Protein AF-A0A0N1A7E3-F1 (afdb_monomer_lite)

pLDDT: mean 72.23, std 18.1, range [39.19, 97.06]

Structure (mmCIF, N/CA/C/O backbone):
data_AF-A0A0N1A7E3-F1
#
_entry.id   AF-A0A0N1A7E3-F1
#
loop_
_atom_site.group_PDB
_atom_site.id
_atom_site.type_symbol
_atom_site.label_atom_id
_atom_site.label_alt_id
_atom_site.label_comp_id
_atom_site.label_asym_id
_atom_site.label_entity_id
_atom_site.label_seq_id
_atom_site.pdbx_PDB_ins_code
_atom_site.Cartn_x
_atom_site.Cartn_y
_atom_site.Cartn_z
_atom_site.occupancy
_atom_site.B_iso_or_equiv
_atom_site.auth_seq_id
_atom_site.auth_comp_id
_atom_site.auth_asym_id
_atom_site.auth_atom_id
_atom_site.pdbx_PDB_model_num
ATOM 1 N N . MET A 1 1 ? -0.673 -65.351 17.599 1.00 43.91 1 MET A N 1
ATOM 2 C CA . MET A 1 1 ? -0.496 -63.905 17.867 1.00 43.91 1 MET A CA 1
ATOM 3 C C . MET A 1 1 ? -0.902 -63.094 16.632 1.00 43.91 1 MET A C 1
ATOM 5 O O . MET A 1 1 ? -0.048 -62.821 15.795 1.00 43.91 1 MET A O 1
ATOM 9 N N . PRO A 1 2 ? -2.192 -62.760 16.451 1.00 45.06 2 PRO A N 1
ATOM 10 C CA . PRO A 1 2 ? -2.639 -61.884 15.370 1.00 45.06 2 PRO A CA 1
ATOM 11 C C . PRO A 1 2 ? -2.632 -60.411 15.819 1.00 45.06 2 PRO A C 1
ATOM 13 O O . PRO A 1 2 ? -3.133 -60.073 16.888 1.00 45.06 2 PRO A O 1
ATOM 16 N N . LYS A 1 3 ? -2.046 -59.530 15.000 1.00 48.22 3 LYS A N 1
ATOM 17 C CA . LYS A 1 3 ? -2.035 -58.072 15.212 1.00 48.22 3 LYS A CA 1
ATOM 18 C C . LYS A 1 3 ? -3.393 -57.471 14.801 1.00 48.22 3 LYS A C 1
ATOM 20 O O . LYS A 1 3 ? -3.833 -57.758 13.685 1.00 48.22 3 LYS A O 1
ATOM 25 N N . PRO A 1 4 ? -4.037 -56.611 15.610 1.00 48.41 4 PRO A N 1
ATOM 26 C CA . PRO A 1 4 ? -5.239 -55.900 15.185 1.00 48.41 4 PRO A CA 1
ATOM 27 C C . PRO A 1 4 ? -4.872 -54.754 14.229 1.00 48.41 4 PRO A C 1
ATOM 29 O O . PRO A 1 4 ? -4.029 -53.912 14.538 1.00 48.41 4 PRO A O 1
ATOM 32 N N . ARG A 1 5 ? -5.506 -54.714 13.050 1.00 42.09 5 ARG A N 1
ATOM 33 C CA . ARG A 1 5 ? -5.463 -53.551 12.153 1.00 42.09 5 ARG A CA 1
ATOM 34 C C . ARG A 1 5 ? -6.564 -52.576 12.561 1.00 42.09 5 ARG A C 1
ATOM 36 O O . ARG A 1 5 ? -7.746 -52.881 12.444 1.00 42.09 5 ARG A O 1
ATOM 43 N N . LEU A 1 6 ? -6.138 -51.410 13.034 1.00 46.34 6 LEU A N 1
ATOM 44 C CA . LEU A 1 6 ? -6.971 -50.240 13.288 1.00 46.34 6 LEU A CA 1
ATOM 45 C C . LEU A 1 6 ? -7.616 -49.750 11.982 1.00 46.34 6 LEU A C 1
ATOM 47 O O . LEU A 1 6 ? -6.962 -49.613 10.949 1.00 46.34 6 LEU A O 1
ATOM 51 N N . SER A 1 7 ? -8.916 -49.491 12.064 1.00 42.62 7 SER A N 1
ATOM 52 C CA . SER A 1 7 ? -9.784 -48.933 11.030 1.00 42.62 7 SER A CA 1
ATOM 53 C C . SER A 1 7 ? -9.366 -47.514 10.628 1.00 42.62 7 SER A C 1
ATOM 55 O O . SER A 1 7 ? -9.371 -46.599 11.455 1.00 42.62 7 SER A O 1
ATOM 57 N N . ALA A 1 8 ? -9.057 -47.318 9.346 1.00 45.75 8 ALA A N 1
ATOM 58 C CA . ALA A 1 8 ? -8.727 -46.023 8.767 1.00 45.75 8 ALA A CA 1
ATOM 59 C C . ALA A 1 8 ? -9.987 -45.247 8.338 1.00 45.75 8 ALA A C 1
ATOM 61 O O . ALA A 1 8 ? -10.710 -45.638 7.427 1.00 45.75 8 ALA A O 1
ATOM 62 N N . GLN A 1 9 ? -10.196 -44.125 9.026 1.00 47.31 9 GLN A N 1
ATOM 63 C CA . GLN A 1 9 ? -10.648 -42.826 8.516 1.00 47.31 9 GLN A CA 1
ATOM 64 C C . GLN A 1 9 ? -11.850 -42.757 7.553 1.00 47.31 9 GLN A C 1
ATOM 66 O O . GLN A 1 9 ? -11.751 -42.823 6.331 1.00 47.31 9 GLN A O 1
ATOM 71 N N . SER A 1 10 ? -12.974 -42.404 8.180 1.00 39.19 10 SER A N 1
ATOM 72 C CA . SER A 1 10 ? -14.054 -41.539 7.694 1.00 39.19 10 SER A CA 1
ATOM 73 C C . SER A 1 10 ? -13.634 -40.555 6.587 1.00 39.19 10 SER A C 1
ATOM 75 O O . SER A 1 10 ? -13.008 -39.519 6.830 1.00 39.19 10 SER A O 1
ATOM 77 N N . GLN A 1 11 ? -14.044 -40.856 5.354 1.00 45.91 11 GLN A N 1
ATOM 78 C CA . GLN A 1 11 ? -14.042 -39.909 4.246 1.00 45.91 11 GLN A CA 1
ATOM 79 C C . GLN A 1 11 ? -15.171 -38.890 4.455 1.00 45.91 11 GLN A C 1
ATOM 81 O O . GLN A 1 11 ? -16.337 -39.138 4.142 1.00 45.91 11 GLN A O 1
ATOM 86 N N . ARG A 1 12 ? -14.822 -37.704 4.965 1.00 39.84 12 ARG A N 1
ATOM 87 C CA . ARG A 1 12 ? -15.689 -36.519 4.909 1.00 39.84 12 ARG A CA 1
ATOM 88 C C . ARG A 1 12 ? -15.942 -36.158 3.442 1.00 39.84 12 ARG A C 1
ATOM 90 O O . ARG A 1 12 ? -15.127 -35.494 2.804 1.00 39.84 12 ARG A O 1
ATOM 97 N N . ARG A 1 13 ? -17.091 -36.586 2.915 1.00 42.66 13 ARG A N 1
ATOM 98 C CA . ARG A 1 13 ? -17.633 -36.145 1.624 1.00 42.66 13 ARG A CA 1
ATOM 99 C C . ARG A 1 13 ? -17.815 -34.623 1.650 1.00 42.66 13 ARG A C 1
ATOM 101 O O . ARG A 1 13 ? -18.754 -34.113 2.255 1.00 42.66 13 ARG A O 1
ATOM 108 N N . ARG A 1 14 ? -16.911 -33.885 1.001 1.00 42.28 14 ARG A N 1
ATOM 109 C CA . ARG A 1 14 ? -17.152 -32.485 0.624 1.00 42.28 14 ARG A CA 1
ATOM 110 C C . ARG A 1 14 ? -18.258 -32.483 -0.440 1.00 42.28 14 ARG A C 1
ATOM 112 O O . ARG A 1 14 ? -18.116 -33.225 -1.412 1.00 42.28 14 ARG A O 1
ATOM 119 N N . PRO A 1 15 ? -19.341 -31.698 -0.310 1.00 43.97 15 PRO A N 1
ATOM 120 C CA . PRO A 1 15 ? -20.294 -31.572 -1.402 1.00 43.97 15 PRO A CA 1
ATOM 121 C C . PRO A 1 15 ? -19.598 -30.900 -2.590 1.00 43.97 15 PRO A C 1
ATOM 123 O O . PRO A 1 15 ? -18.918 -29.883 -2.431 1.00 43.97 15 PRO A O 1
ATOM 126 N N . ALA A 1 16 ? -19.745 -31.509 -3.767 1.00 49.91 16 ALA A N 1
ATOM 127 C CA . ALA A 1 16 ? -19.233 -31.004 -5.030 1.00 49.91 16 ALA A CA 1
ATOM 128 C C . ALA A 1 16 ? -19.784 -29.593 -5.270 1.00 49.91 16 ALA A C 1
ATOM 130 O O . ALA A 1 16 ? -20.970 -29.397 -5.530 1.00 49.91 16 ALA A O 1
ATOM 131 N N . GLN A 1 17 ? -18.918 -28.594 -5.119 1.00 47.91 17 GLN A N 1
ATOM 132 C CA . GLN A 1 17 ? -19.238 -27.209 -5.419 1.00 47.91 17 GLN A CA 1
ATOM 133 C C . GLN A 1 17 ? -19.225 -27.068 -6.941 1.00 47.91 17 GLN A C 1
ATOM 135 O O . GLN A 1 17 ? -18.171 -26.955 -7.568 1.00 47.91 17 GLN A O 1
ATOM 140 N N . GLU A 1 18 ? -20.403 -27.155 -7.543 1.00 41.44 18 GLU A N 1
ATOM 141 C CA . GLU A 1 18 ? -20.586 -27.045 -8.981 1.00 41.44 18 GLU A CA 1
ATOM 142 C C . GLU A 1 18 ? -20.237 -25.615 -9.431 1.00 41.44 18 GLU A C 1
ATOM 144 O O . GLU A 1 18 ? -20.995 -24.663 -9.261 1.00 41.44 18 GLU A O 1
ATOM 149 N N . ARG A 1 19 ? -19.024 -25.440 -9.970 1.00 51.81 19 ARG A N 1
ATOM 150 C CA . ARG A 1 19 ? -18.491 -24.168 -10.492 1.00 51.81 19 ARG A CA 1
ATOM 151 C C . ARG A 1 19 ? -19.008 -23.852 -11.902 1.00 51.81 19 ARG A C 1
ATOM 153 O O . ARG A 1 19 ? -18.261 -23.332 -12.728 1.00 51.81 19 ARG A O 1
ATOM 160 N N . ARG A 1 20 ? -20.261 -24.182 -12.219 1.00 48.16 20 ARG A N 1
ATOM 161 C CA . ARG A 1 20 ? -20.866 -23.815 -13.506 1.00 48.16 20 ARG A CA 1
ATOM 162 C C . ARG A 1 20 ? -21.834 -22.661 -13.289 1.00 48.16 20 ARG A C 1
ATOM 164 O O . ARG A 1 20 ? -22.867 -22.806 -12.649 1.00 48.16 20 ARG A O 1
ATOM 171 N N . ALA A 1 21 ? -21.457 -21.489 -13.799 1.00 46.16 21 ALA A N 1
ATOM 172 C CA . ALA A 1 21 ? -22.337 -20.331 -13.842 1.00 46.16 21 ALA A CA 1
ATOM 173 C C . ALA A 1 21 ? -23.577 -20.668 -14.693 1.00 46.16 21 ALA A C 1
ATOM 175 O O . ALA A 1 21 ? -23.406 -21.160 -15.814 1.00 46.16 21 ALA A O 1
ATOM 176 N N . PRO A 1 22 ? -24.808 -20.408 -14.219 1.00 45.53 22 PRO A N 1
ATOM 177 C CA . PRO A 1 22 ? -25.977 -20.541 -15.073 1.00 45.53 22 PRO A CA 1
ATOM 178 C C . PRO A 1 22 ? -25.899 -19.499 -16.197 1.00 45.53 22 PRO A C 1
ATOM 180 O O . PRO A 1 22 ? -25.784 -18.298 -15.944 1.00 45.53 22 PRO A O 1
ATOM 183 N N . LYS A 1 23 ? -25.953 -19.959 -17.453 1.00 49.28 23 LYS A N 1
ATOM 184 C CA . LYS A 1 23 ? -26.168 -19.107 -18.630 1.00 49.28 23 LYS A CA 1
ATOM 185 C C . LYS A 1 23 ? -27.630 -18.649 -18.617 1.00 49.28 23 LYS A C 1
ATOM 187 O O . LYS A 1 23 ? -28.497 -19.320 -19.161 1.00 49.28 23 LYS A O 1
ATOM 192 N N . GLY A 1 24 ? -27.901 -17.532 -17.945 1.00 49.91 24 GLY A N 1
ATOM 193 C CA . GLY A 1 24 ? -29.224 -16.912 -17.854 1.00 49.91 24 GLY A CA 1
ATOM 194 C C . GLY A 1 24 ? -29.141 -15.386 -17.932 1.00 49.91 24 GLY A C 1
ATOM 195 O O . GLY A 1 24 ? -28.131 -14.796 -17.549 1.00 49.91 24 GLY A O 1
ATOM 196 N N . LYS A 1 25 ? -30.195 -14.765 -18.479 1.00 44.56 25 LYS A N 1
ATOM 197 C CA . LYS A 1 25 ? -30.308 -13.334 -18.819 1.00 44.56 25 LYS A CA 1
ATOM 198 C C . LYS A 1 25 ? -29.866 -12.417 -17.665 1.00 44.56 25 LYS A C 1
ATOM 200 O O . LYS A 1 25 ? -30.333 -12.547 -16.536 1.00 44.56 25 LYS A O 1
ATOM 205 N N . GLY A 1 26 ? -28.960 -11.485 -17.971 1.00 52.94 26 GLY A N 1
ATOM 206 C CA . GLY A 1 26 ? -28.299 -10.585 -17.022 1.00 52.94 26 GLY A CA 1
ATOM 207 C C . GLY A 1 26 ? -29.206 -9.497 -16.446 1.00 52.94 26 GLY A C 1
ATOM 208 O O . GLY A 1 26 ? -29.071 -8.334 -16.809 1.00 52.94 26 GLY A O 1
ATOM 209 N N . GLY A 1 27 ? -30.093 -9.869 -15.526 1.00 53.75 27 GLY A N 1
ATOM 210 C CA . GLY A 1 27 ? -30.860 -8.939 -14.693 1.00 53.75 27 GLY A CA 1
ATOM 211 C C . GLY A 1 27 ? -30.142 -8.602 -13.381 1.00 53.75 27 GLY A C 1
ATOM 212 O O . GLY A 1 27 ? -29.370 -9.425 -12.891 1.00 53.75 27 GLY A O 1
ATOM 213 N N . LEU A 1 28 ? -30.400 -7.390 -12.863 1.00 55.50 28 LEU A N 1
ATOM 214 C CA . LEU A 1 28 ? -30.200 -6.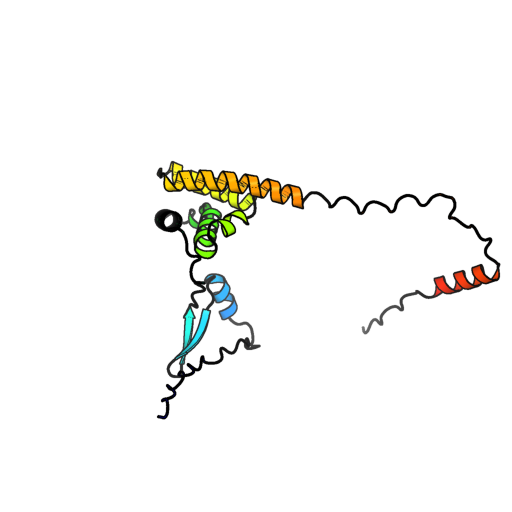775 -11.523 1.00 55.50 28 LEU A CA 1
ATOM 215 C C . LEU A 1 28 ? -29.058 -7.272 -10.597 1.00 55.50 28 LEU A C 1
ATOM 217 O O . LEU A 1 28 ? -28.309 -6.474 -10.036 1.00 55.50 28 LEU A O 1
ATOM 221 N N . LEU A 1 29 ? -28.862 -8.582 -10.471 1.00 54.66 29 LEU A N 1
ATOM 222 C CA . LEU A 1 29 ? -27.786 -9.244 -9.732 1.00 54.66 29 LEU A CA 1
ATOM 223 C C . LEU A 1 29 ? -26.386 -8.866 -10.242 1.00 54.66 29 LEU A C 1
ATOM 225 O O . LEU A 1 29 ? -25.443 -8.788 -9.455 1.00 54.66 29 LEU A O 1
ATOM 229 N N . ARG A 1 30 ? -26.230 -8.588 -11.546 1.00 56.00 30 ARG A N 1
ATOM 230 C CA . ARG A 1 30 ? -24.954 -8.098 -12.104 1.00 56.00 30 ARG A CA 1
ATOM 231 C C . ARG A 1 30 ? -24.635 -6.670 -11.643 1.00 56.00 30 ARG A C 1
ATOM 233 O O . ARG A 1 30 ? -23.465 -6.372 -11.424 1.00 56.00 30 ARG A O 1
ATOM 240 N N . TRP A 1 31 ? -25.653 -5.827 -11.455 1.00 51.91 31 TRP A N 1
ATOM 241 C CA . TRP A 1 31 ? -25.493 -4.461 -10.946 1.00 51.91 31 TRP A CA 1
ATOM 242 C C . TRP A 1 31 ? -25.147 -4.468 -9.449 1.00 51.91 31 TRP A C 1
ATOM 244 O O . TRP A 1 31 ? -24.156 -3.864 -9.043 1.00 51.91 31 TRP A O 1
ATOM 254 N N . MET A 1 32 ? -25.839 -5.286 -8.645 1.00 54.38 32 MET A N 1
ATOM 255 C CA . MET A 1 32 ? -25.532 -5.429 -7.210 1.00 54.38 32 MET A CA 1
ATOM 256 C C . MET A 1 32 ? -24.147 -6.039 -6.932 1.00 54.38 32 MET A C 1
ATOM 258 O O . MET A 1 32 ? -23.523 -5.729 -5.917 1.00 54.38 32 MET A O 1
ATOM 262 N N . LYS A 1 33 ? -23.616 -6.864 -7.846 1.00 53.28 33 LYS A N 1
ATOM 263 C CA . LYS A 1 33 ? -22.247 -7.398 -7.749 1.00 53.28 33 LYS A CA 1
ATOM 264 C C . LYS A 1 33 ? -21.169 -6.312 -7.903 1.00 53.28 33 LYS A C 1
ATOM 266 O O . LYS A 1 33 ? -20.068 -6.490 -7.388 1.00 53.28 33 LYS A O 1
ATOM 271 N N . GLY A 1 34 ? -21.480 -5.198 -8.573 1.00 55.12 34 GLY A N 1
ATOM 272 C CA . GLY A 1 34 ? -20.591 -4.037 -8.687 1.00 55.12 34 GLY A CA 1
ATOM 273 C C . GLY A 1 34 ? -20.521 -3.200 -7.408 1.00 55.12 34 GLY A C 1
ATOM 274 O O . GLY A 1 34 ? -19.449 -2.702 -7.074 1.00 55.12 34 GLY A O 1
ATOM 275 N N . LEU A 1 35 ? -21.630 -3.108 -6.663 1.00 51.91 35 LEU A N 1
ATOM 276 C CA . LEU A 1 35 ? -21.735 -2.268 -5.463 1.00 51.91 35 LEU A CA 1
ATOM 277 C C . LEU A 1 35 ? -21.044 -2.878 -4.235 1.00 51.91 35 LEU A C 1
ATOM 279 O O . LEU A 1 35 ? -20.495 -2.156 -3.412 1.00 51.91 35 LEU A O 1
ATOM 283 N N . LEU A 1 36 ? -21.049 -4.210 -4.109 1.00 53.41 36 LEU A N 1
ATOM 284 C CA . LEU A 1 36 ? -20.596 -4.864 -2.877 1.00 53.41 36 LEU A CA 1
ATOM 285 C C . LEU A 1 36 ? -19.118 -5.267 -2.863 1.00 53.41 36 LEU A C 1
ATOM 287 O O . LEU A 1 36 ? -18.648 -5.643 -1.795 1.00 53.41 36 LEU A O 1
ATOM 291 N N . ARG A 1 37 ? -18.390 -5.237 -3.998 1.00 50.75 37 ARG A N 1
ATOM 292 C CA . ARG A 1 37 ? -16.972 -5.673 -4.175 1.00 50.75 37 ARG A CA 1
ATOM 293 C C . ARG A 1 37 ? -16.552 -7.000 -3.497 1.00 50.75 37 ARG A C 1
ATOM 295 O O . ARG A 1 37 ? -15.394 -7.397 -3.580 1.00 50.75 37 ARG A O 1
ATOM 302 N N . ARG A 1 38 ? -17.482 -7.733 -2.884 1.00 56.09 38 ARG A N 1
ATOM 303 C CA . ARG A 1 38 ? -17.300 -8.983 -2.151 1.00 56.09 38 ARG A CA 1
ATOM 304 C C . ARG A 1 38 ? -17.995 -10.102 -2.922 1.00 56.09 38 ARG A C 1
ATOM 306 O O . ARG A 1 38 ? -19.103 -9.910 -3.427 1.00 56.09 38 ARG A O 1
ATOM 313 N N . PRO A 1 39 ? -17.364 -11.272 -3.069 1.00 55.84 39 PRO A N 1
ATOM 314 C CA . PRO A 1 39 ? -17.970 -12.375 -3.792 1.00 55.84 39 PRO A CA 1
ATOM 315 C C . PRO A 1 39 ? -19.135 -12.947 -2.981 1.00 55.84 39 PRO A C 1
ATOM 317 O O . PRO A 1 39 ? -18.975 -13.411 -1.859 1.00 55.84 39 PRO A O 1
ATOM 320 N N . LEU A 1 40 ? -20.323 -12.918 -3.573 1.00 63.53 40 LEU A N 1
ATOM 321 C CA . LEU A 1 40 ? -21.515 -13.570 -3.043 1.00 63.53 40 LEU A CA 1
ATOM 322 C C . LEU A 1 40 ? -21.611 -14.979 -3.638 1.00 63.53 40 LEU A C 1
ATOM 324 O O . LEU A 1 40 ? -21.401 -15.148 -4.843 1.00 63.53 40 LEU A O 1
ATOM 328 N N . ALA A 1 41 ? -21.950 -15.978 -2.825 1.00 70.62 41 ALA A N 1
ATOM 329 C CA . ALA A 1 41 ? -22.372 -17.291 -3.307 1.00 70.62 41 ALA A CA 1
ATOM 330 C C . ALA A 1 41 ? -23.800 -17.588 -2.875 1.00 70.62 41 ALA A C 1
ATOM 332 O O . ALA A 1 41 ? -24.254 -17.179 -1.811 1.00 70.62 41 ALA A O 1
ATOM 333 N N . LEU A 1 42 ? -24.496 -18.347 -3.711 1.00 76.50 42 LEU A N 1
ATOM 334 C CA . LEU A 1 42 ? -25.801 -18.897 -3.392 1.00 76.50 42 LEU A CA 1
ATOM 335 C C . LEU A 1 42 ? -25.599 -20.242 -2.687 1.00 76.50 42 LEU A C 1
ATOM 337 O O . LEU A 1 42 ? -25.077 -21.183 -3.282 1.00 76.50 42 LEU A O 1
ATOM 341 N N . GLN A 1 43 ? -25.995 -20.335 -1.418 1.00 77.00 43 GLN A N 1
ATOM 342 C CA . GLN A 1 43 ? -25.991 -21.578 -0.650 1.00 77.00 43 GLN A CA 1
ATOM 343 C C . GLN A 1 43 ? -27.431 -22.037 -0.420 1.00 77.00 43 GLN A C 1
ATOM 345 O O . GLN A 1 43 ? -28.267 -21.280 0.071 1.00 77.00 43 GLN A O 1
ATOM 350 N N . ARG A 1 44 ? -27.740 -23.296 -0.739 1.00 79.25 44 ARG A N 1
ATOM 351 C CA . ARG A 1 44 ? -29.046 -23.883 -0.425 1.00 79.25 44 ARG A CA 1
ATOM 352 C C . ARG A 1 44 ? -29.025 -24.404 1.016 1.00 79.25 44 ARG A C 1
ATOM 354 O O . ARG A 1 44 ? -28.273 -25.325 1.318 1.00 79.25 44 ARG A O 1
ATOM 361 N N . ARG A 1 45 ? -29.826 -23.807 1.903 1.00 76.06 45 ARG A N 1
ATOM 362 C CA . ARG A 1 45 ? -30.049 -24.269 3.288 1.00 76.06 45 ARG A CA 1
ATOM 363 C C . ARG A 1 45 ? -31.540 -24.528 3.469 1.00 76.06 45 ARG A C 1
ATOM 365 O O . ARG A 1 45 ? -32.351 -23.690 3.084 1.00 76.06 45 ARG A O 1
ATOM 372 N N . ASN A 1 46 ? -31.900 -25.695 4.002 1.00 69.81 46 ASN A N 1
ATOM 373 C CA . ASN A 1 46 ? -33.290 -26.097 4.263 1.00 69.81 46 ASN A CA 1
ATOM 374 C C . ASN A 1 46 ? -34.223 -25.904 3.050 1.00 69.81 46 ASN A C 1
ATOM 376 O O . ASN A 1 46 ? -35.299 -25.325 3.151 1.00 69.81 46 ASN A O 1
ATOM 380 N N . GLY A 1 47 ? -33.765 -26.307 1.861 1.00 82.69 47 GLY A N 1
ATOM 381 C CA . GLY A 1 47 ? -34.541 -26.191 0.622 1.00 82.69 47 GLY A CA 1
ATOM 382 C C . GLY A 1 47 ? -34.617 -24.785 0.012 1.00 82.69 47 GLY A C 1
ATOM 383 O O . GLY A 1 47 ? -34.987 -24.688 -1.157 1.00 82.69 47 GLY A O 1
ATOM 384 N N . ARG A 1 48 ? -34.191 -23.726 0.718 1.00 70.75 48 ARG A N 1
ATOM 385 C CA . ARG A 1 48 ? -34.220 -22.326 0.253 1.00 70.75 48 ARG A CA 1
ATOM 386 C C . ARG A 1 48 ? -32.836 -21.812 -0.157 1.00 70.75 48 ARG A C 1
ATOM 388 O O . ARG A 1 48 ? -31.814 -22.160 0.445 1.00 70.75 48 ARG A O 1
ATOM 395 N N . TRP A 1 49 ? -32.803 -20.972 -1.189 1.00 81.00 49 TRP A N 1
ATOM 396 C CA . TRP A 1 49 ? -31.589 -20.301 -1.657 1.00 81.00 49 TRP A CA 1
ATOM 397 C C . TRP A 1 49 ? -31.258 -19.113 -0.755 1.00 81.00 49 TRP A C 1
ATOM 399 O O . TRP A 1 49 ? -32.067 -18.205 -0.606 1.00 81.00 49 TRP A O 1
ATOM 409 N N . HIS A 1 50 ? -30.064 -19.123 -0.169 1.00 77.62 50 HIS A N 1
ATOM 410 C CA . HIS A 1 50 ? -29.545 -18.037 0.652 1.00 77.62 50 HIS A CA 1
ATOM 411 C C . HIS A 1 50 ? -28.358 -17.394 -0.063 1.00 77.62 50 HIS A C 1
ATOM 413 O O . HIS A 1 50 ? -27.445 -18.093 -0.506 1.00 77.62 50 HIS A O 1
ATOM 419 N N . LEU A 1 51 ? -28.361 -16.065 -0.166 1.00 71.69 51 LEU A N 1
ATOM 420 C CA . LEU A 1 51 ? -27.174 -15.307 -0.548 1.00 71.69 51 LEU A CA 1
ATOM 421 C C . LEU A 1 51 ? -26.236 -15.264 0.658 1.00 71.69 51 LEU A C 1
ATOM 423 O O . LEU A 1 51 ? -26.567 -14.690 1.690 1.00 71.69 51 LEU A O 1
ATOM 427 N N . VAL A 1 52 ? -25.075 -15.894 0.532 1.00 67.50 52 VAL A N 1
ATOM 428 C CA . VAL A 1 52 ? -24.035 -15.905 1.556 1.00 67.50 52 VAL A CA 1
ATOM 429 C C . VAL A 1 52 ? -22.872 -15.072 1.050 1.00 67.50 52 VAL A C 1
ATOM 431 O O . VAL A 1 52 ? -22.376 -15.276 -0.063 1.00 67.50 52 VAL A O 1
ATOM 434 N N . LEU A 1 53 ? -22.434 -14.127 1.876 1.00 62.31 53 LEU A N 1
ATOM 435 C CA . LEU A 1 53 ? -21.179 -13.427 1.659 1.00 62.31 53 LEU A CA 1
ATOM 436 C C . LEU A 1 53 ? -20.061 -14.471 1.760 1.00 62.31 53 LEU A C 1
ATOM 438 O O . LEU A 1 53 ? -19.805 -15.004 2.839 1.00 62.31 53 LEU A O 1
ATOM 442 N N . VAL A 1 54 ? -19.435 -14.821 0.636 1.00 57.53 54 VAL A N 1
ATOM 443 C CA . VAL A 1 54 ? -18.254 -15.679 0.678 1.00 57.53 54 VAL A CA 1
ATOM 444 C C . VAL A 1 54 ? -17.116 -14.781 1.081 1.00 57.53 54 VAL A C 1
ATOM 446 O O . VAL A 1 54 ? -16.618 -13.988 0.282 1.00 57.53 54 VAL A O 1
ATOM 449 N N . ASP A 1 55 ? -16.723 -14.887 2.340 1.00 50.00 55 ASP A N 1
ATOM 450 C CA . ASP A 1 55 ? -15.524 -14.215 2.783 1.00 50.00 55 ASP A CA 1
ATOM 451 C C . ASP A 1 55 ? -14.342 -14.872 2.060 1.00 50.00 55 ASP A C 1
ATOM 453 O O . ASP A 1 55 ? -14.003 -16.032 2.293 1.00 50.00 55 ASP A O 1
ATOM 457 N N . ARG A 1 56 ? -13.730 -14.144 1.121 1.00 49.47 56 ARG A N 1
ATOM 458 C CA . ARG A 1 56 ? -12.470 -14.534 0.470 1.00 49.47 56 ARG A CA 1
ATOM 459 C C . ARG A 1 56 ? -11.289 -14.321 1.417 1.00 49.47 56 ARG A C 1
ATOM 461 O O . ARG A 1 56 ? -10.193 -14.014 0.959 1.00 49.47 56 ARG A O 1
ATOM 468 N N . ARG A 1 57 ? -11.479 -14.510 2.724 1.00 50.19 57 ARG A N 1
ATOM 469 C CA . ARG A 1 57 ? -10.365 -14.658 3.651 1.00 50.19 57 ARG A CA 1
ATOM 470 C C . ARG A 1 57 ? -9.661 -15.963 3.298 1.00 50.19 57 ARG A C 1
ATOM 472 O O . ARG A 1 57 ? -9.939 -17.028 3.841 1.00 50.19 57 ARG A O 1
ATOM 479 N N . ARG A 1 58 ? -8.754 -15.867 2.323 1.00 49.22 58 ARG A N 1
ATOM 480 C CA . ARG A 1 58 ? -7.546 -16.683 2.274 1.00 49.22 58 ARG A CA 1
ATOM 481 C C . ARG A 1 58 ? -7.000 -16.671 3.709 1.00 49.22 58 ARG A C 1
ATOM 483 O O . ARG A 1 58 ? -7.052 -15.599 4.319 1.00 49.22 58 ARG A O 1
ATOM 490 N N . PRO A 1 59 ? -6.590 -17.813 4.290 1.00 47.09 59 PRO A N 1
ATOM 491 C CA . PRO A 1 59 ? -5.962 -17.778 5.606 1.00 47.09 59 PRO A CA 1
ATOM 492 C C . PRO A 1 59 ? -4.870 -16.718 5.526 1.00 47.09 59 PRO A C 1
ATOM 494 O O . PRO A 1 59 ? -4.080 -16.762 4.578 1.00 47.09 59 PRO A O 1
ATOM 497 N N . ALA A 1 60 ? -4.940 -15.717 6.411 1.00 55.19 60 ALA A N 1
ATOM 498 C CA . ALA A 1 60 ? -3.972 -14.634 6.429 1.00 55.19 60 ALA A CA 1
ATOM 499 C C . ALA A 1 60 ? -2.591 -15.279 6.336 1.00 55.19 60 ALA A C 1
ATOM 501 O O . ALA A 1 60 ? -2.339 -16.277 7.028 1.00 55.19 60 ALA A O 1
ATOM 502 N N . ALA A 1 61 ? -1.728 -14.768 5.455 1.00 57.81 61 ALA A N 1
ATOM 503 C CA . ALA A 1 61 ? -0.311 -15.076 5.580 1.00 57.81 61 ALA A CA 1
ATOM 504 C C . ALA A 1 61 ? 0.036 -14.916 7.067 1.00 57.81 61 ALA A C 1
ATOM 506 O O . ALA A 1 61 ? -0.503 -14.015 7.708 1.00 57.81 61 ALA A O 1
ATOM 507 N N . GLN A 1 62 ? 0.811 -15.827 7.657 1.00 67.94 62 GLN A N 1
ATOM 508 C CA . GLN A 1 62 ? 1.197 -15.688 9.061 1.00 67.94 62 GLN A CA 1
ATOM 509 C C . GLN A 1 62 ? 2.004 -14.392 9.192 1.00 67.94 62 GLN A C 1
ATOM 511 O O . GLN A 1 62 ? 3.200 -14.360 8.922 1.00 67.94 62 GLN A O 1
ATOM 516 N N . LEU A 1 63 ? 1.309 -13.299 9.501 1.00 75.81 63 LEU A N 1
ATOM 517 C CA . LEU A 1 63 ? 1.893 -11.982 9.666 1.00 75.81 63 LEU A CA 1
ATOM 518 C C . LEU A 1 63 ? 2.635 -11.980 10.994 1.00 75.81 63 LEU A C 1
ATOM 520 O O . LEU A 1 63 ? 2.145 -12.554 11.972 1.00 75.81 63 LEU A O 1
ATOM 524 N N . SER A 1 64 ? 3.788 -11.315 11.041 1.00 84.81 64 SER A N 1
ATOM 525 C CA . SER A 1 64 ? 4.451 -11.047 12.314 1.00 84.81 64 SER A CA 1
ATOM 526 C C . SER A 1 64 ? 3.522 -10.242 13.230 1.00 84.81 64 SER A C 1
ATOM 528 O O . SER A 1 64 ? 2.681 -9.481 12.746 1.00 84.81 64 SER A O 1
ATOM 530 N N . LEU A 1 65 ? 3.685 -10.393 14.547 1.00 85.38 65 LEU A N 1
ATOM 531 C CA . LEU A 1 65 ? 2.905 -9.649 15.546 1.00 85.38 65 LEU A CA 1
ATOM 532 C C . LEU A 1 65 ? 2.988 -8.132 15.317 1.00 85.38 65 LEU A C 1
ATOM 534 O O . LEU A 1 65 ? 1.974 -7.448 15.361 1.00 85.38 65 LEU A O 1
ATOM 538 N N . GLU A 1 66 ? 4.172 -7.632 14.961 1.00 86.25 66 GLU A N 1
ATOM 539 C CA . GLU A 1 66 ? 4.399 -6.226 14.597 1.00 86.25 66 GLU A CA 1
ATOM 540 C C . GLU A 1 66 ? 3.528 -5.782 13.416 1.00 86.25 66 GLU A C 1
ATOM 542 O O . GLU A 1 66 ? 2.900 -4.727 13.443 1.00 86.25 66 GLU A O 1
ATOM 547 N N . THR A 1 67 ? 3.448 -6.613 12.374 1.00 86.38 67 THR A N 1
ATOM 548 C CA . THR A 1 67 ? 2.662 -6.294 11.178 1.00 86.38 67 THR A CA 1
ATOM 549 C C . THR A 1 67 ? 1.163 -6.331 11.479 1.00 86.38 67 THR A C 1
ATOM 551 O O . THR A 1 67 ? 0.404 -5.551 10.908 1.00 86.38 67 THR A O 1
ATOM 554 N N . GLN A 1 68 ? 0.728 -7.217 12.380 1.00 86.88 68 GLN A N 1
ATOM 555 C CA . GLN A 1 68 ? -0.662 -7.274 12.836 1.00 86.88 68 GLN A CA 1
ATOM 556 C C . GLN A 1 68 ? -1.036 -6.019 13.627 1.00 86.88 68 GLN A C 1
ATOM 558 O O . GLN A 1 68 ? -2.035 -5.391 13.286 1.00 86.88 68 GLN A O 1
ATOM 563 N N . ALA A 1 69 ? -0.203 -5.612 14.590 1.00 87.25 69 ALA A N 1
ATOM 564 C CA . ALA A 1 69 ? -0.406 -4.390 15.369 1.00 87.25 69 ALA A CA 1
ATOM 565 C C . ALA A 1 69 ? -0.491 -3.148 14.466 1.00 87.25 69 ALA A C 1
ATOM 567 O O . ALA A 1 69 ? -1.418 -2.351 14.589 1.00 87.25 69 ALA A O 1
ATOM 568 N N . LEU A 1 70 ? 0.401 -3.041 13.474 1.00 89.12 70 LEU A N 1
ATOM 569 C CA . LEU A 1 70 ? 0.352 -1.973 12.474 1.00 89.12 70 LEU A CA 1
ATOM 570 C C . LEU A 1 70 ? -0.958 -1.981 11.667 1.00 89.12 70 LEU A C 1
ATOM 572 O O . LEU A 1 70 ? -1.531 -0.926 11.395 1.00 89.12 70 LEU A O 1
ATOM 576 N N . CYS A 1 71 ? -1.438 -3.158 11.253 1.00 88.81 71 CYS A N 1
ATOM 577 C CA . CYS A 1 71 ? -2.697 -3.267 10.512 1.00 88.81 71 CYS A CA 1
ATOM 578 C C . CYS A 1 71 ? -3.903 -2.872 11.372 1.00 88.81 71 CYS A C 1
ATOM 580 O O . CYS A 1 71 ? -4.826 -2.241 10.860 1.00 88.81 71 CYS A O 1
ATOM 582 N N . GLU A 1 72 ? -3.908 -3.239 12.654 1.00 87.88 72 GLU A N 1
ATOM 583 C CA . GLU A 1 72 ? -4.960 -2.856 13.599 1.00 87.88 72 GLU A CA 1
ATOM 584 C C . GLU A 1 72 ? -4.979 -1.346 13.823 1.00 87.88 72 GLU A C 1
ATOM 586 O O . GLU A 1 72 ? -6.031 -0.730 13.651 1.00 87.88 72 GLU A O 1
ATOM 591 N N . GLU A 1 73 ? -3.821 -0.733 14.063 1.00 89.81 73 GLU A N 1
ATOM 592 C CA . GLU A 1 73 ? -3.723 0.718 14.217 1.00 89.81 73 GLU A CA 1
ATOM 593 C C . GLU A 1 73 ? -4.168 1.461 12.947 1.00 89.81 73 GLU A C 1
ATOM 595 O O . GLU A 1 73 ? -4.973 2.395 13.003 1.00 89.81 73 GLU A O 1
ATOM 600 N N . LEU A 1 74 ? -3.696 1.030 11.770 1.00 86.81 74 LEU A N 1
ATOM 601 C CA . LEU A 1 74 ? -4.136 1.601 10.495 1.00 86.81 74 LEU A CA 1
ATOM 602 C C . LEU A 1 74 ? -5.647 1.479 10.321 1.00 86.81 74 LEU A C 1
ATOM 604 O O . LEU A 1 74 ? -6.293 2.413 9.849 1.00 86.81 74 LEU A O 1
ATOM 608 N N . ARG A 1 75 ? -6.223 0.336 10.693 1.00 86.81 75 ARG A N 1
ATOM 609 C CA . ARG A 1 75 ? -7.662 0.111 10.606 1.00 86.81 75 ARG A CA 1
ATOM 610 C C . ARG A 1 75 ? -8.429 1.060 11.521 1.00 86.81 75 ARG A C 1
ATOM 612 O O . ARG A 1 75 ? -9.431 1.611 11.075 1.00 86.81 75 ARG A O 1
ATOM 619 N N . GLU A 1 76 ? -7.991 1.251 12.759 1.00 87.62 76 GLU A N 1
ATOM 620 C CA . GLU A 1 76 ? -8.626 2.184 13.696 1.00 87.62 76 GLU A CA 1
ATOM 621 C C . GLU A 1 76 ? -8.618 3.611 13.146 1.00 87.62 76 GLU A C 1
ATOM 623 O O . GLU A 1 76 ? -9.670 4.246 13.068 1.00 87.62 76 GLU A O 1
ATOM 628 N N . ARG A 1 77 ? -7.466 4.069 12.646 1.00 85.88 77 ARG A N 1
ATOM 629 C CA . ARG A 1 77 ? -7.305 5.410 12.064 1.00 85.88 77 ARG A CA 1
ATOM 630 C C . ARG A 1 77 ? -8.107 5.611 10.780 1.00 85.88 77 ARG A C 1
ATOM 632 O O . ARG A 1 77 ? -8.685 6.669 10.551 1.00 85.88 77 ARG A O 1
ATOM 639 N N . LEU A 1 78 ? -8.170 4.593 9.925 1.00 84.56 78 LEU A N 1
ATOM 640 C CA . LEU A 1 78 ? -8.987 4.640 8.710 1.00 84.56 78 LEU A CA 1
ATOM 641 C C . LEU A 1 78 ? -10.487 4.675 9.032 1.00 84.56 78 LEU A C 1
ATOM 643 O O . LEU A 1 78 ? -11.253 5.258 8.269 1.00 84.56 78 LEU A O 1
ATOM 647 N N . LEU A 1 79 ? -10.914 4.059 10.139 1.00 83.88 79 LEU A N 1
ATOM 648 C CA . LEU A 1 79 ? -12.305 4.085 10.597 1.00 83.88 79 LEU A CA 1
ATOM 649 C C . LEU A 1 79 ? -12.663 5.376 11.344 1.00 83.88 79 LEU A C 1
ATOM 651 O O . LEU A 1 79 ? -13.826 5.775 11.311 1.00 83.88 79 LEU A O 1
ATOM 655 N N . SER A 1 80 ? -11.698 6.035 11.992 1.00 82.81 80 SER A N 1
ATOM 656 C CA . SER A 1 80 ? -11.914 7.319 12.672 1.00 82.81 80 SER A CA 1
ATOM 657 C C . SER A 1 80 ? -12.019 8.508 11.710 1.00 82.81 80 SER A C 1
ATOM 659 O O . SER A 1 80 ? -12.487 9.574 12.103 1.00 82.81 80 SER A O 1
ATOM 661 N N . GLN A 1 81 ? -11.622 8.334 10.447 1.00 77.75 81 GLN A N 1
ATOM 662 C CA . GLN A 1 81 ? -11.756 9.335 9.388 1.00 77.75 81 GLN A CA 1
ATOM 663 C C . GLN A 1 81 ? -13.226 9.462 8.941 1.00 77.75 81 GLN A C 1
ATOM 665 O O . GLN A 1 81 ? -13.692 8.775 8.033 1.00 77.75 81 GLN A O 1
ATOM 670 N N . THR A 1 82 ? -13.979 10.340 9.607 1.00 61.59 82 THR A N 1
ATOM 671 C CA . THR A 1 82 ? -15.441 10.508 9.470 1.00 61.59 82 THR A CA 1
ATOM 672 C C . THR A 1 82 ? -15.900 11.421 8.327 1.00 61.59 82 THR A C 1
ATOM 674 O O . THR A 1 82 ? -17.103 11.555 8.110 1.00 61.59 82 THR A O 1
ATOM 677 N N . HIS A 1 83 ? -15.003 12.030 7.548 1.00 57.62 83 HIS A N 1
ATOM 678 C CA . HIS A 1 83 ? -15.418 12.886 6.431 1.00 57.62 83 HIS A CA 1
ATOM 679 C C . HIS A 1 83 ? -15.709 12.071 5.160 1.00 57.62 83 HIS A C 1
ATOM 681 O O . HIS A 1 83 ? -14.865 11.306 4.702 1.00 57.62 83 HIS A O 1
ATOM 687 N N . GLU A 1 84 ? -16.859 12.296 4.511 1.00 51.97 84 GLU A N 1
ATOM 688 C CA . GLU A 1 84 ? -17.241 11.653 3.233 1.00 51.97 84 GLU A CA 1
ATOM 689 C C . GLU A 1 84 ? -16.201 11.835 2.100 1.00 51.97 84 GLU A C 1
ATOM 691 O O . GLU A 1 84 ? -16.156 11.048 1.154 1.00 51.97 84 GLU A O 1
ATOM 696 N N . ALA A 1 85 ? -15.298 12.817 2.216 1.00 52.06 85 ALA A N 1
ATOM 697 C CA . ALA A 1 85 ? -14.165 13.012 1.309 1.00 52.06 85 ALA A CA 1
ATOM 698 C C . ALA A 1 85 ? -12.945 12.103 1.610 1.00 52.06 85 ALA A C 1
ATOM 700 O O . ALA A 1 85 ? -12.138 11.834 0.713 1.00 52.06 85 ALA A O 1
ATOM 701 N N . ALA A 1 86 ? -12.813 11.580 2.835 1.00 58.31 86 ALA A N 1
ATOM 702 C CA . ALA A 1 86 ? -11.655 10.813 3.300 1.00 58.31 86 ALA A CA 1
ATOM 703 C C . ALA A 1 86 ? -11.562 9.412 2.667 1.00 58.31 86 ALA A C 1
ATOM 705 O O . ALA A 1 86 ? -10.469 8.939 2.355 1.00 58.31 86 ALA A O 1
ATOM 706 N N . GLY A 1 87 ? -12.700 8.771 2.370 1.00 58.50 87 GLY A N 1
ATOM 707 C CA . GLY A 1 87 ? -12.730 7.439 1.748 1.00 58.50 87 GLY A CA 1
ATOM 708 C C . GLY A 1 87 ? -12.121 7.402 0.339 1.00 58.50 87 GLY A C 1
ATOM 709 O O . GLY A 1 87 ? -11.476 6.425 -0.051 1.00 58.50 87 GLY A O 1
ATOM 710 N N . HIS A 1 88 ? -12.259 8.490 -0.426 1.00 64.50 88 HIS A N 1
ATOM 711 C CA . HIS A 1 88 ? -11.554 8.653 -1.698 1.00 64.50 88 HIS A CA 1
ATOM 712 C C . HIS A 1 88 ? -10.132 9.182 -1.509 1.00 64.50 88 HIS A C 1
ATOM 714 O O . HIS A 1 88 ? -9.235 8.763 -2.253 1.00 64.50 88 HIS A O 1
ATOM 720 N N . ALA A 1 89 ? -9.922 10.057 -0.519 1.00 71.12 89 ALA A N 1
ATOM 721 C CA . ALA A 1 89 ? -8.618 10.634 -0.225 1.00 71.12 89 ALA A CA 1
ATOM 722 C C . ALA A 1 89 ? -7.605 9.574 0.214 1.00 71.12 89 ALA A C 1
ATOM 724 O O . ALA A 1 89 ? -6.483 9.622 -0.265 1.00 71.12 89 ALA A O 1
ATOM 725 N N . LEU A 1 90 ? -7.992 8.566 1.004 1.00 85.69 90 LEU A N 1
ATOM 726 C CA . LEU A 1 90 ? -7.090 7.549 1.574 1.00 85.69 90 LEU A CA 1
ATOM 727 C C . LEU A 1 90 ? -7.099 6.209 0.819 1.00 85.69 90 LEU A C 1
ATOM 729 O O . LEU A 1 90 ? -6.590 5.197 1.297 1.00 85.69 90 LEU A O 1
ATOM 733 N N . ARG A 1 91 ? -7.663 6.173 -0.394 1.00 89.31 91 ARG A N 1
ATOM 734 C CA . ARG A 1 91 ? -7.870 4.922 -1.146 1.00 89.31 91 ARG A CA 1
ATOM 735 C C . ARG A 1 91 ? -6.596 4.106 -1.410 1.00 89.31 91 ARG A C 1
ATOM 737 O O . ARG A 1 91 ? -6.682 2.889 -1.557 1.00 89.31 91 ARG A O 1
ATOM 744 N N . HIS A 1 92 ? -5.433 4.750 -1.556 1.00 92.44 92 HIS A N 1
ATOM 745 C CA . HIS A 1 92 ? -4.180 4.040 -1.840 1.00 92.44 92 HIS A CA 1
ATOM 746 C C . HIS A 1 92 ? -3.614 3.444 -0.553 1.00 92.44 92 HIS A C 1
ATOM 748 O O . HIS A 1 92 ? -3.103 2.330 -0.589 1.00 92.44 92 HIS A O 1
ATOM 754 N N . LEU A 1 93 ? -3.799 4.122 0.579 1.00 91.25 93 LEU A N 1
ATOM 755 C CA . LEU A 1 93 ? -3.479 3.592 1.895 1.00 91.25 93 LEU A CA 1
ATOM 756 C C . LEU A 1 93 ? -4.390 2.416 2.275 1.00 91.25 93 LEU A C 1
ATOM 758 O O . LEU A 1 93 ? -3.891 1.394 2.733 1.00 91.25 93 LEU A O 1
ATOM 762 N N . VAL A 1 94 ? -5.695 2.492 1.978 1.00 90.56 94 VAL A N 1
ATOM 763 C CA . VAL A 1 94 ? -6.614 1.343 2.124 1.00 90.56 94 VAL A CA 1
ATOM 764 C C . VAL A 1 94 ? -6.132 0.161 1.281 1.00 90.56 94 VAL A C 1
ATOM 766 O O . VAL A 1 94 ? -6.106 -0.970 1.755 1.00 90.56 94 VAL A O 1
ATOM 769 N N . ARG A 1 95 ? -5.680 0.411 0.044 1.00 91.81 95 ARG A N 1
ATOM 770 C CA . ARG A 1 95 ? -5.110 -0.645 -0.802 1.00 91.81 95 ARG A CA 1
ATOM 771 C C . ARG A 1 95 ? -3.852 -1.258 -0.186 1.00 91.81 95 ARG A C 1
ATOM 773 O O . ARG A 1 95 ? -3.719 -2.475 -0.242 1.00 91.81 95 ARG A O 1
ATOM 780 N N . VAL A 1 96 ? -2.959 -0.447 0.384 1.00 93.38 96 VAL A N 1
ATOM 781 C CA . VAL A 1 96 ? -1.755 -0.928 1.081 1.00 93.38 96 VAL A CA 1
ATOM 782 C C . VAL A 1 96 ? -2.139 -1.795 2.279 1.00 93.38 96 VAL A C 1
ATOM 784 O O . VAL A 1 96 ? -1.646 -2.914 2.375 1.00 93.38 96 VAL A O 1
ATOM 787 N N . HIS A 1 97 ? -3.074 -1.346 3.119 1.00 91.56 97 HIS A N 1
ATOM 788 C CA . HIS A 1 97 ? -3.624 -2.131 4.229 1.00 91.56 97 HIS A CA 1
ATOM 789 C C . HIS A 1 97 ? -4.212 -3.471 3.751 1.00 91.56 97 HIS A C 1
ATOM 791 O O . HIS A 1 97 ? -3.894 -4.533 4.289 1.00 91.56 97 HIS A O 1
ATOM 797 N N . ASP A 1 98 ? -5.028 -3.455 2.697 1.00 89.62 98 ASP A N 1
ATOM 798 C CA . ASP A 1 98 ? -5.631 -4.669 2.145 1.00 89.62 98 ASP A CA 1
ATOM 799 C C . ASP A 1 98 ? -4.569 -5.638 1.608 1.00 89.62 98 ASP A C 1
ATOM 801 O O . ASP A 1 98 ? -4.679 -6.846 1.805 1.00 89.62 98 ASP A O 1
ATOM 805 N N . THR A 1 99 ? -3.516 -5.130 0.962 1.00 91.56 99 THR A N 1
ATOM 806 C CA . THR A 1 99 ? -2.401 -5.970 0.502 1.00 91.56 99 THR A CA 1
ATOM 807 C C . THR A 1 99 ? -1.548 -6.496 1.652 1.00 91.56 99 THR A C 1
ATOM 809 O O . THR A 1 99 ? -1.164 -7.660 1.629 1.00 91.56 99 THR A O 1
ATOM 812 N N . LEU A 1 100 ? -1.318 -5.693 2.694 1.00 89.94 100 LEU A N 1
ATOM 813 C CA . LEU A 1 100 ? -0.599 -6.100 3.903 1.00 89.94 100 LEU A CA 1
ATOM 814 C C . LEU A 1 100 ? -1.331 -7.228 4.630 1.00 89.94 100 LEU A C 1
ATOM 816 O O . LEU A 1 100 ? -0.721 -8.220 5.013 1.00 89.94 100 LEU A O 1
ATOM 820 N N . THR A 1 101 ? -2.650 -7.113 4.765 1.00 87.06 101 THR A N 1
ATOM 821 C CA . THR A 1 101 ? -3.474 -8.128 5.434 1.00 87.06 101 THR A CA 1
ATOM 822 C C . THR A 1 101 ? -3.606 -9.425 4.631 1.00 87.06 101 THR A C 1
ATOM 824 O O . THR A 1 101 ? -3.791 -10.491 5.219 1.00 87.06 101 THR A O 1
ATOM 827 N N . GLN A 1 102 ? -3.515 -9.360 3.299 1.00 85.50 102 GLN A N 1
ATOM 828 C CA . GLN A 1 102 ? -3.678 -10.524 2.419 1.00 85.50 102 GLN A CA 1
ATOM 829 C C . GLN A 1 102 ? -2.358 -11.237 2.117 1.00 85.50 102 GLN A C 1
ATOM 831 O O . GLN A 1 102 ? -2.276 -12.458 2.255 1.00 85.50 102 GLN A O 1
ATOM 836 N N . ASP A 1 103 ? -1.347 -10.474 1.710 1.00 87.00 103 ASP A N 1
ATOM 837 C CA . ASP A 1 103 ? -0.101 -10.972 1.126 1.00 87.00 103 ASP A CA 1
ATOM 838 C C . ASP A 1 103 ? 1.144 -10.508 1.915 1.00 87.00 103 ASP A C 1
ATOM 840 O O . ASP A 1 103 ? 2.267 -10.900 1.595 1.00 87.00 103 ASP A O 1
ATOM 844 N N . GLY A 1 104 ? 0.965 -9.693 2.963 1.00 89.69 104 GLY A N 1
ATOM 845 C CA . GLY A 1 104 ? 2.054 -9.140 3.766 1.00 89.69 104 GLY A CA 1
ATOM 846 C C . GLY A 1 104 ? 2.906 -8.117 3.012 1.00 89.69 104 GLY A C 1
ATOM 847 O O . GLY A 1 104 ? 2.531 -7.595 1.959 1.00 89.69 104 GLY A O 1
ATOM 848 N N . TRP A 1 105 ? 4.095 -7.844 3.550 1.00 92.56 105 TRP A N 1
ATOM 849 C CA . TRP A 1 105 ? 5.070 -6.933 2.940 1.00 92.56 105 TRP A CA 1
ATOM 850 C C . TRP A 1 105 ? 5.485 -7.295 1.503 1.00 92.56 105 TRP A C 1
ATOM 852 O O . TRP A 1 105 ? 5.566 -6.371 0.693 1.00 92.56 105 TRP A O 1
ATOM 862 N N . PRO A 1 106 ? 5.664 -8.579 1.123 1.00 91.50 106 PRO A N 1
ATOM 863 C CA . PRO A 1 106 ? 5.963 -8.934 -0.268 1.00 91.50 106 PRO A CA 1
ATOM 864 C C . PRO A 1 106 ? 4.870 -8.489 -1.251 1.00 91.50 106 PRO A C 1
ATOM 866 O O . PRO A 1 106 ? 5.161 -8.100 -2.381 1.00 91.50 106 PRO A O 1
ATOM 869 N N . GLY A 1 107 ? 3.603 -8.506 -0.821 1.00 91.06 107 GLY A N 1
ATOM 870 C CA . GLY A 1 107 ? 2.489 -8.005 -1.625 1.00 91.06 107 GLY A CA 1
ATOM 871 C C . GLY A 1 107 ? 2.537 -6.492 -1.833 1.00 91.06 107 GLY A C 1
ATOM 872 O O . GLY A 1 107 ? 2.239 -6.010 -2.926 1.00 91.06 107 GLY A O 1
ATOM 873 N N . VAL A 1 108 ? 2.951 -5.744 -0.806 1.00 93.88 108 VAL A N 1
ATOM 874 C CA . VAL A 1 108 ? 3.132 -4.285 -0.885 1.00 93.88 108 VAL A CA 1
ATOM 875 C C . VAL A 1 108 ? 4.304 -3.927 -1.799 1.00 93.88 108 VAL A C 1
ATOM 877 O O . VAL A 1 108 ? 4.185 -3.018 -2.615 1.00 93.88 108 VAL A O 1
ATOM 880 N N . GLU A 1 109 ? 5.407 -4.672 -1.727 1.00 94.19 109 GLU A N 1
ATOM 881 C CA . GLU A 1 109 ? 6.598 -4.451 -2.559 1.00 94.19 109 GLU A CA 1
ATOM 882 C C . GLU A 1 109 ? 6.313 -4.608 -4.067 1.00 94.19 109 GLU A C 1
ATOM 884 O O . GLU A 1 109 ? 6.924 -3.939 -4.910 1.00 94.19 109 GLU A O 1
ATOM 889 N N . ALA A 1 110 ? 5.352 -5.469 -4.412 1.00 94.00 110 ALA A N 1
ATOM 890 C CA . ALA A 1 110 ? 4.901 -5.695 -5.781 1.00 94.00 110 ALA A CA 1
ATOM 891 C C . ALA A 1 110 ? 3.977 -4.586 -6.326 1.00 94.00 110 ALA A C 1
ATOM 893 O O . ALA A 1 110 ? 3.609 -4.618 -7.505 1.00 94.00 110 ALA A O 1
ATOM 894 N N . LEU A 1 111 ? 3.564 -3.615 -5.501 1.00 94.75 111 LEU A N 1
ATOM 895 C CA . LEU A 1 111 ? 2.702 -2.525 -5.951 1.00 94.75 111 LEU A CA 1
ATOM 896 C C . LEU A 1 111 ? 3.451 -1.549 -6.884 1.00 94.75 111 LEU A C 1
ATOM 898 O O . LEU A 1 111 ? 4.658 -1.354 -6.743 1.00 94.75 111 LEU A O 1
ATOM 902 N N . PRO A 1 112 ? 2.736 -0.888 -7.819 1.00 95.75 112 PRO A N 1
ATOM 903 C CA . PRO A 1 112 ? 3.341 0.114 -8.696 1.00 95.75 112 PRO A CA 1
ATOM 904 C C . PRO A 1 112 ? 3.856 1.332 -7.924 1.00 95.75 112 PRO A C 1
ATOM 906 O O . PRO A 1 112 ? 3.197 1.775 -6.972 1.00 95.75 112 PRO A O 1
ATOM 909 N N . SER A 1 113 ? 4.931 1.952 -8.416 1.00 95.69 113 SER A N 1
ATOM 910 C CA . SER A 1 113 ? 5.575 3.142 -7.830 1.00 95.69 113 SER A CA 1
ATOM 911 C C . SER A 1 113 ? 4.563 4.247 -7.509 1.00 95.69 113 SER A C 1
ATOM 913 O O . SER A 1 113 ? 4.451 4.718 -6.379 1.00 95.69 113 SER A O 1
ATOM 915 N N . ARG A 1 114 ? 3.701 4.576 -8.480 1.00 95.44 114 ARG A N 1
ATOM 916 C CA . ARG A 1 114 ? 2.652 5.601 -8.355 1.00 95.44 114 ARG A CA 1
ATOM 917 C C . ARG A 1 114 ? 1.625 5.294 -7.269 1.00 95.44 114 ARG A C 1
ATOM 919 O O . ARG A 1 114 ? 1.006 6.215 -6.741 1.00 95.44 114 ARG A O 1
ATOM 926 N N . THR A 1 115 ? 1.373 4.016 -6.984 1.00 95.44 115 THR A N 1
ATOM 927 C CA . THR A 1 115 ? 0.447 3.622 -5.912 1.00 95.44 115 THR A CA 1
ATOM 928 C C . THR A 1 115 ? 1.114 3.821 -4.557 1.00 95.44 115 THR A C 1
ATOM 930 O O . THR A 1 115 ? 0.493 4.410 -3.676 1.00 95.44 115 THR A O 1
ATOM 933 N N . LEU A 1 116 ? 2.375 3.398 -4.426 1.00 95.62 116 LEU A N 1
ATOM 934 C CA . LEU A 1 116 ? 3.174 3.562 -3.211 1.00 95.62 116 LEU A CA 1
ATOM 935 C C . LEU A 1 116 ? 3.412 5.041 -2.882 1.00 95.62 116 LEU A C 1
ATOM 937 O O . LEU A 1 116 ? 3.141 5.453 -1.761 1.00 95.62 116 LEU A O 1
ATOM 941 N N . GLY A 1 117 ? 3.774 5.870 -3.866 1.00 95.06 117 GLY A N 1
ATOM 942 C CA . GLY A 1 117 ? 3.951 7.315 -3.670 1.00 95.06 117 GLY A CA 1
ATOM 943 C C . GLY A 1 117 ? 2.675 8.027 -3.201 1.00 95.06 117 GLY A C 1
ATOM 944 O O . GLY A 1 117 ? 2.711 8.885 -2.323 1.00 95.06 117 GLY A O 1
ATOM 945 N N . LYS A 1 118 ? 1.502 7.633 -3.716 1.00 95.50 118 LYS A N 1
ATOM 946 C CA . LYS A 1 118 ? 0.220 8.183 -3.235 1.00 95.50 118 LYS A CA 1
ATOM 947 C C . LYS A 1 118 ? -0.156 7.672 -1.849 1.00 95.50 118 LYS A C 1
ATOM 949 O O . LYS A 1 118 ? -0.746 8.424 -1.081 1.00 95.50 118 LYS A O 1
ATOM 954 N N . ALA A 1 119 ? 0.152 6.416 -1.539 1.00 94.62 119 ALA A N 1
ATOM 955 C CA . ALA A 1 119 ? -0.057 5.869 -0.205 1.00 94.62 119 ALA A CA 1
ATOM 956 C C . ALA A 1 119 ? 0.856 6.546 0.829 1.00 94.62 119 ALA A C 1
ATOM 958 O O . ALA A 1 119 ? 0.398 6.816 1.930 1.00 94.62 119 ALA A O 1
ATOM 959 N N . LEU A 1 120 ? 2.091 6.894 0.454 1.00 95.44 120 LEU A N 1
ATOM 960 C CA . LEU A 1 120 ? 3.017 7.667 1.285 1.00 95.44 120 LEU A CA 1
ATOM 961 C C . LEU A 1 120 ? 2.462 9.035 1.654 1.00 95.44 120 LEU A C 1
ATOM 963 O O . LEU A 1 120 ? 2.415 9.366 2.831 1.00 95.44 120 LEU A O 1
ATOM 967 N N . LEU A 1 121 ? 1.984 9.796 0.666 1.00 93.75 121 LEU A N 1
ATOM 968 C CA . LEU A 1 121 ? 1.351 11.092 0.926 1.00 93.75 121 LEU A CA 1
ATOM 969 C C . LEU A 1 121 ? 0.163 10.947 1.886 1.00 93.75 121 LEU A C 1
ATOM 971 O O . LEU A 1 121 ? 0.009 11.738 2.806 1.00 93.75 121 LEU A O 1
ATOM 975 N N . GLN A 1 122 ? -0.646 9.904 1.707 1.00 92.19 122 GLN A N 1
ATOM 976 C CA . GLN A 1 122 ? -1.815 9.636 2.551 1.00 92.19 122 GLN A CA 1
ATOM 977 C C . GLN A 1 122 ? -1.434 9.225 3.975 1.00 92.19 122 GLN A C 1
ATOM 979 O O . GLN A 1 122 ? -2.057 9.681 4.927 1.00 92.19 122 GLN A O 1
ATOM 984 N N . ALA A 1 123 ? -0.409 8.388 4.132 1.00 91.62 123 ALA A N 1
ATOM 985 C CA . ALA A 1 123 ? 0.124 8.027 5.440 1.00 91.62 123 ALA A CA 1
ATOM 986 C C . ALA A 1 123 ? 0.739 9.244 6.146 1.00 91.62 123 ALA A C 1
ATOM 988 O O . ALA A 1 123 ? 0.573 9.392 7.351 1.00 91.62 123 ALA A O 1
ATOM 989 N N . GLN A 1 124 ? 1.383 10.144 5.399 1.00 92.62 124 GLN A N 1
ATOM 990 C CA . GLN A 1 124 ? 1.961 11.362 5.957 1.00 92.62 124 GLN A CA 1
ATOM 991 C C . GLN A 1 124 ? 0.879 12.335 6.429 1.00 92.62 124 GLN A C 1
ATOM 993 O O . GLN A 1 124 ? 0.998 12.869 7.523 1.00 92.62 124 GLN A O 1
ATOM 998 N N . MET A 1 125 ? -0.223 12.471 5.685 1.00 90.38 125 MET A N 1
ATOM 999 C CA . MET A 1 125 ? -1.391 13.226 6.152 1.00 90.38 125 MET A CA 1
ATOM 1000 C C . MET A 1 125 ? -1.918 12.691 7.494 1.00 90.38 125 MET A C 1
ATOM 1002 O O . MET A 1 125 ? -2.152 13.473 8.409 1.00 90.38 125 MET A O 1
ATOM 1006 N N . LEU A 1 126 ? -2.041 11.365 7.647 1.00 88.44 126 LEU A N 1
ATOM 1007 C CA . LEU A 1 126 ? -2.454 10.765 8.924 1.00 88.44 126 LEU A CA 1
ATOM 1008 C C . LEU A 1 126 ? -1.439 10.999 10.050 1.00 88.44 126 LEU A C 1
ATOM 1010 O O . LEU A 1 126 ? -1.835 11.165 11.201 1.00 88.44 126 LEU A O 1
ATOM 1014 N N . GLN A 1 127 ? -0.145 10.995 9.725 1.00 90.19 127 GLN A N 1
ATOM 1015 C CA . GLN A 1 127 ? 0.928 11.241 10.687 1.00 90.19 127 GLN A CA 1
ATOM 1016 C C . GLN A 1 127 ? 0.943 12.697 11.173 1.00 90.19 127 GLN A C 1
ATOM 1018 O O . GLN A 1 127 ? 1.205 12.946 12.351 1.00 90.19 127 GLN A O 1
ATOM 1023 N N . ASP A 1 128 ? 0.649 13.647 10.283 1.00 89.12 128 ASP A N 1
ATOM 1024 C CA . ASP A 1 128 ? 0.563 15.073 10.608 1.00 89.12 128 ASP A CA 1
ATOM 1025 C C . ASP A 1 128 ? -0.667 15.380 11.478 1.00 89.12 128 ASP A C 1
ATOM 1027 O O . ASP A 1 128 ? -0.591 16.216 12.379 1.00 89.12 128 ASP A O 1
ATOM 1031 N N . GLU A 1 129 ? -1.781 14.674 11.253 1.00 86.31 129 GLU A N 1
ATOM 1032 C CA . GLU A 1 129 ? -2.984 14.760 12.090 1.00 86.31 129 GLU A CA 1
ATOM 1033 C C . GLU A 1 129 ? -2.757 14.162 13.486 1.00 86.31 129 GLU A C 1
ATOM 1035 O O . GLU A 1 129 ? -3.124 14.765 14.496 1.00 86.31 129 GLU A O 1
ATOM 1040 N N . GLN A 1 130 ? -2.138 12.980 13.562 1.00 85.25 130 GLN A N 1
ATOM 1041 C CA . GLN A 1 130 ? -1.820 12.327 14.826 1.00 85.25 130 GLN A CA 1
ATOM 1042 C C . GLN A 1 130 ? -0.583 11.442 14.689 1.00 85.25 130 GLN A C 1
ATOM 1044 O O . GLN A 1 130 ? -0.622 10.382 14.064 1.00 85.25 130 GLN A O 1
ATOM 1049 N N . ARG A 1 131 ? 0.500 11.830 15.361 1.00 89.94 131 ARG A N 1
ATOM 1050 C CA . ARG A 1 131 ? 1.770 11.098 15.303 1.00 89.94 131 ARG A CA 1
ATOM 1051 C C . ARG A 1 131 ? 1.653 9.688 15.880 1.00 89.94 131 ARG A C 1
ATOM 1053 O O . ARG A 1 131 ? 0.976 9.468 16.885 1.00 89.94 131 ARG A O 1
ATOM 1060 N N . SER A 1 132 ? 2.337 8.747 15.241 1.00 90.31 132 SER A N 1
ATOM 1061 C CA . SER A 1 132 ? 2.576 7.394 15.742 1.00 90.31 132 SER A CA 1
ATOM 1062 C C . SER A 1 132 ? 3.905 6.852 15.247 1.00 90.31 132 SER A C 1
ATOM 1064 O O . SER A 1 132 ? 4.306 7.120 14.112 1.00 90.31 132 SER A O 1
ATOM 1066 N N . ASP A 1 133 ? 4.555 6.066 16.099 1.00 90.56 133 ASP A N 1
ATOM 1067 C CA . ASP A 1 133 ? 5.803 5.380 15.777 1.00 90.56 133 ASP A CA 1
ATOM 1068 C C . ASP A 1 133 ? 5.572 4.296 14.713 1.00 90.56 133 ASP A C 1
ATOM 1070 O O . ASP A 1 133 ? 6.342 4.176 13.765 1.00 90.56 133 ASP A O 1
ATOM 1074 N N . ALA A 1 134 ? 4.450 3.569 14.781 1.00 89.31 134 ALA A N 1
ATOM 1075 C CA . ALA A 1 134 ? 4.126 2.536 13.797 1.00 89.31 134 ALA A CA 1
ATOM 1076 C C . ALA A 1 134 ? 3.836 3.132 12.407 1.00 89.31 134 ALA A C 1
ATOM 1078 O O . ALA A 1 134 ? 4.180 2.543 11.378 1.00 89.31 134 ALA A O 1
ATOM 1079 N N . LEU A 1 135 ? 3.213 4.315 12.359 1.00 89.38 135 LEU A N 1
ATOM 1080 C CA . LEU A 1 135 ? 3.028 5.057 11.111 1.00 89.38 135 LEU A CA 1
ATOM 1081 C C . LEU A 1 135 ? 4.347 5.610 10.566 1.00 89.38 135 LEU A C 1
ATOM 1083 O O . LEU A 1 135 ? 4.526 5.623 9.347 1.00 89.38 135 LEU A O 1
ATOM 1087 N N . ASP A 1 136 ? 5.266 6.037 11.431 1.00 93.88 136 ASP A N 1
ATOM 1088 C CA . ASP A 1 136 ? 6.592 6.490 11.004 1.00 93.88 136 ASP A CA 1
ATOM 1089 C C . ASP A 1 136 ? 7.408 5.332 10.405 1.00 93.88 136 ASP A C 1
ATOM 1091 O O . ASP A 1 136 ? 7.966 5.450 9.309 1.00 93.88 136 ASP A O 1
ATOM 1095 N N . ASP A 1 137 ? 7.351 4.156 11.032 1.00 92.94 137 ASP A N 1
ATOM 1096 C CA . ASP A 1 137 ? 7.927 2.920 10.497 1.00 92.94 137 ASP A CA 1
ATOM 1097 C C . ASP A 1 137 ? 7.310 2.531 9.146 1.00 92.94 137 ASP A C 1
ATOM 1099 O O . ASP A 1 137 ? 8.019 2.155 8.202 1.00 92.94 137 ASP A O 1
ATOM 1103 N N . LEU A 1 138 ? 5.983 2.641 9.014 1.00 93.06 138 LEU A N 1
ATOM 1104 C CA . LEU A 1 138 ? 5.287 2.417 7.746 1.00 93.06 138 LEU A CA 1
ATOM 1105 C C . LEU A 1 138 ? 5.764 3.402 6.673 1.00 93.06 138 LEU A C 1
ATOM 1107 O O . LEU A 1 138 ? 6.046 2.980 5.550 1.00 93.06 138 LEU A O 1
ATOM 1111 N N . LEU A 1 139 ? 5.871 4.692 6.999 1.00 95.12 139 LEU A N 1
ATOM 1112 C CA . LEU A 1 139 ? 6.367 5.725 6.089 1.00 95.12 139 LEU A CA 1
ATOM 1113 C C . LEU A 1 139 ? 7.792 5.416 5.632 1.00 95.12 139 LEU A C 1
ATOM 1115 O O . LEU A 1 139 ? 8.078 5.470 4.433 1.00 95.12 139 LEU A O 1
ATOM 1119 N N . HIS A 1 140 ? 8.676 5.042 6.556 1.00 96.25 140 HIS A N 1
ATOM 1120 C CA . HIS A 1 140 ? 10.047 4.670 6.232 1.00 96.25 140 HIS A CA 1
ATOM 1121 C C . HIS A 1 140 ? 10.091 3.480 5.263 1.00 96.25 140 HIS A C 1
ATOM 1123 O O . HIS A 1 140 ? 10.719 3.556 4.203 1.00 96.25 140 HIS A O 1
ATOM 1129 N N . ARG A 1 141 ? 9.355 2.403 5.564 1.00 95.25 141 ARG A N 1
ATOM 1130 C CA . ARG A 1 141 ? 9.304 1.202 4.714 1.00 95.25 141 ARG A CA 1
ATOM 1131 C C . ARG A 1 141 ? 8.709 1.486 3.338 1.00 95.25 141 ARG A C 1
ATOM 1133 O O . ARG A 1 141 ? 9.264 1.049 2.330 1.00 95.25 141 ARG A O 1
ATOM 1140 N N . LEU A 1 142 ? 7.614 2.242 3.273 1.00 95.88 142 LEU A N 1
ATOM 1141 C CA . LEU A 1 142 ? 6.979 2.594 2.005 1.00 95.88 142 LEU A CA 1
ATOM 1142 C C . LEU A 1 142 ? 7.900 3.445 1.118 1.00 95.88 142 LEU A C 1
ATOM 1144 O O . LEU A 1 142 ? 7.890 3.247 -0.095 1.00 95.88 142 LEU A O 1
ATOM 1148 N N . ARG A 1 143 ? 8.726 4.336 1.690 1.00 97.06 143 ARG A N 1
ATOM 1149 C CA . ARG A 1 143 ? 9.727 5.115 0.930 1.00 97.06 143 ARG A CA 1
ATOM 1150 C C . ARG A 1 143 ? 10.745 4.200 0.261 1.00 97.06 143 ARG A C 1
ATOM 1152 O O . ARG A 1 143 ? 10.977 4.322 -0.939 1.00 97.06 143 ARG A O 1
ATOM 1159 N N . VAL A 1 144 ? 11.297 3.244 1.008 1.00 97.06 144 VAL A N 1
ATOM 1160 C CA . VAL A 1 144 ? 12.248 2.258 0.466 1.00 97.06 144 VAL A CA 1
ATOM 1161 C C . VAL A 1 144 ? 11.605 1.446 -0.665 1.00 97.06 144 VAL A C 1
ATOM 1163 O O . VAL A 1 144 ? 12.198 1.279 -1.731 1.00 97.06 144 VAL A O 1
ATOM 1166 N N . MET A 1 145 ? 10.364 0.992 -0.470 1.00 96.25 145 MET A N 1
ATOM 1167 C CA . MET A 1 145 ? 9.636 0.215 -1.479 1.00 96.25 145 MET A CA 1
ATOM 1168 C C . MET A 1 145 ? 9.275 1.036 -2.719 1.00 96.25 145 MET A C 1
ATOM 1170 O O . MET A 1 145 ? 9.313 0.499 -3.825 1.00 96.25 145 MET A O 1
ATOM 1174 N N . GLN A 1 146 ? 8.949 2.323 -2.568 1.00 96.94 146 GLN A N 1
ATOM 1175 C CA . GLN A 1 146 ? 8.681 3.206 -3.701 1.00 96.94 146 GLN A CA 1
ATOM 1176 C C . GLN A 1 146 ? 9.918 3.321 -4.596 1.00 96.94 146 GLN A C 1
ATOM 1178 O O . GLN A 1 146 ? 9.807 3.090 -5.798 1.00 96.94 146 GLN A O 1
ATOM 1183 N N . VAL A 1 147 ? 11.086 3.601 -4.012 1.00 96.88 147 VAL A N 1
ATOM 1184 C CA . VAL A 1 147 ? 12.353 3.707 -4.754 1.00 96.88 147 VAL A CA 1
ATOM 1185 C C . VAL A 1 147 ? 12.669 2.391 -5.472 1.00 96.88 147 VAL A C 1
ATOM 1187 O O . VAL A 1 147 ? 13.014 2.378 -6.653 1.00 96.88 147 VAL A O 1
ATOM 1190 N N . ALA A 1 148 ? 12.488 1.254 -4.795 1.00 94.69 148 ALA A N 1
ATOM 1191 C CA . ALA A 1 148 ? 12.671 -0.058 -5.413 1.00 94.69 148 ALA A CA 1
ATOM 1192 C C . ALA A 1 148 ? 11.690 -0.305 -6.577 1.00 94.69 148 ALA A C 1
ATOM 1194 O O . ALA A 1 148 ? 12.064 -0.904 -7.590 1.00 94.69 148 ALA A O 1
ATOM 1195 N N . ALA A 1 149 ? 10.445 0.163 -6.455 1.00 93.94 149 ALA A N 1
ATOM 1196 C CA . ALA A 1 149 ? 9.442 0.048 -7.505 1.00 93.94 149 ALA A CA 1
ATOM 1197 C C . ALA A 1 149 ? 9.752 0.931 -8.718 1.00 93.94 149 ALA A C 1
ATOM 1199 O O . ALA A 1 149 ? 9.604 0.461 -9.844 1.00 93.94 149 ALA A O 1
ATOM 1200 N N . GLU A 1 150 ? 10.234 2.155 -8.505 1.00 94.88 150 GLU A N 1
ATOM 1201 C CA . GLU A 1 150 ? 10.690 3.053 -9.574 1.00 94.88 150 GLU A CA 1
ATOM 1202 C C . GLU A 1 150 ? 11.832 2.411 -10.368 1.00 94.88 150 GLU A C 1
ATOM 1204 O O . GLU A 1 150 ? 11.720 2.249 -11.581 1.00 94.88 150 GLU A O 1
ATOM 1209 N N . LEU A 1 151 ? 12.857 1.892 -9.685 1.00 94.31 151 LEU A N 1
ATOM 1210 C CA . LEU A 1 151 ? 13.969 1.188 -10.335 1.00 94.31 151 LEU A CA 1
ATOM 1211 C C . LEU A 1 151 ? 13.512 -0.049 -11.124 1.00 94.31 151 LEU A C 1
ATOM 1213 O O . LEU A 1 151 ? 14.056 -0.364 -12.186 1.00 94.31 151 LEU A O 1
ATOM 1217 N N . ARG A 1 152 ? 12.523 -0.790 -10.614 1.00 92.81 152 ARG A N 1
ATOM 1218 C CA . ARG A 1 152 ? 11.958 -1.962 -11.300 1.00 92.81 152 ARG A CA 1
ATOM 1219 C C . ARG A 1 152 ? 11.214 -1.559 -12.570 1.00 92.81 152 ARG A C 1
ATOM 1221 O O . ARG A 1 152 ? 11.354 -2.221 -13.601 1.00 92.81 152 ARG A O 1
ATOM 1228 N N . GLU A 1 153 ? 10.428 -0.493 -12.494 1.00 92.50 153 GLU A N 1
ATOM 1229 C CA . GLU A 1 153 ? 9.673 0.050 -13.620 1.00 92.50 153 GLU A CA 1
ATOM 1230 C C . GLU A 1 153 ? 10.613 0.637 -14.681 1.00 92.50 153 GLU A C 1
ATOM 1232 O O . GLU A 1 153 ? 10.448 0.325 -15.856 1.00 92.50 153 GLU A O 1
ATOM 1237 N N . GLU A 1 154 ? 11.660 1.367 -14.290 1.00 91.38 154 GLU A N 1
ATOM 1238 C CA . GLU A 1 154 ? 12.698 1.880 -15.197 1.00 91.38 154 GLU A CA 1
ATOM 1239 C C . GLU A 1 154 ? 13.428 0.758 -15.941 1.00 91.38 154 GLU A C 1
ATOM 1241 O O . GLU A 1 154 ? 13.589 0.808 -17.163 1.00 91.38 154 GLU A O 1
ATOM 1246 N N . ARG A 1 155 ? 13.831 -0.300 -15.225 1.00 89.19 155 ARG A N 1
ATOM 1247 C CA . ARG A 1 155 ? 14.455 -1.484 -15.840 1.00 89.19 155 ARG A CA 1
ATOM 1248 C C . ARG A 1 155 ? 13.529 -2.170 -16.837 1.00 89.19 155 ARG A C 1
ATOM 1250 O O . ARG A 1 155 ? 14.007 -2.667 -17.850 1.00 89.19 155 ARG A O 1
ATOM 1257 N N . SER A 1 156 ? 12.231 -2.192 -16.548 1.00 86.12 156 SER A N 1
ATOM 1258 C CA . SER A 1 156 ? 11.217 -2.808 -17.411 1.00 86.12 156 SER A CA 1
ATOM 1259 C C . SER A 1 156 ? 10.849 -1.922 -18.607 1.00 86.12 156 SER A C 1
ATOM 1261 O O . SER A 1 156 ? 10.452 -2.434 -19.648 1.00 86.12 156 SER A O 1
ATOM 1263 N N . ALA A 1 157 ? 10.977 -0.600 -18.464 1.00 83.81 157 ALA A N 1
ATOM 1264 C CA . ALA A 1 157 ? 10.742 0.378 -19.522 1.00 83.81 157 ALA A CA 1
ATOM 1265 C C . ALA A 1 157 ? 11.923 0.487 -20.495 1.00 83.81 157 ALA A C 1
ATOM 1267 O O . ALA A 1 157 ? 11.751 0.954 -21.623 1.00 83.81 157 ALA A O 1
ATOM 1268 N N . ARG A 1 158 ? 13.121 0.051 -20.085 1.00 79.50 158 ARG A N 1
ATOM 1269 C CA . ARG A 1 158 ? 14.268 -0.019 -20.984 1.00 79.50 158 ARG A CA 1
ATOM 1270 C C . ARG A 1 158 ? 13.978 -1.069 -22.064 1.00 79.50 158 ARG A C 1
ATOM 1272 O O . ARG A 1 158 ? 13.762 -2.232 -21.719 1.00 79.50 158 ARG A O 1
ATOM 1279 N N . PRO A 1 159 ? 13.979 -0.696 -23.357 1.00 74.81 159 PRO A N 1
ATOM 1280 C CA . PRO A 1 159 ? 13.814 -1.675 -24.418 1.00 74.81 159 PRO A CA 1
ATOM 1281 C C . PRO A 1 159 ? 14.904 -2.735 -24.268 1.00 74.81 159 PRO A C 1
ATOM 1283 O O . PRO A 1 159 ? 16.064 -2.400 -23.997 1.00 74.81 159 PRO A O 1
ATOM 1286 N N . ALA A 1 160 ? 14.516 -4.007 -24.404 1.00 72.81 160 ALA A N 1
ATOM 1287 C CA . ALA A 1 160 ? 15.471 -5.104 -24.446 1.00 72.81 160 ALA A CA 1
ATOM 1288 C C . ALA A 1 160 ? 16.587 -4.723 -25.432 1.00 72.81 160 ALA A C 1
ATOM 1290 O O . ALA A 1 160 ? 16.268 -4.170 -26.493 1.00 72.81 160 ALA A O 1
ATOM 1291 N N . PRO A 1 161 ? 17.873 -4.950 -25.094 1.00 65.19 161 PRO A N 1
ATOM 1292 C CA . PRO A 1 161 ? 18.937 -4.722 -26.058 1.00 65.19 161 PRO A CA 1
ATOM 1293 C C . PRO A 1 161 ? 18.531 -5.466 -27.324 1.00 65.19 161 PRO A C 1
ATOM 1295 O O . PRO A 1 161 ? 18.207 -6.656 -27.245 1.00 65.19 161 PRO A O 1
ATOM 1298 N N . ALA A 1 162 ? 18.447 -4.735 -28.442 1.00 68.06 162 ALA A N 1
ATOM 1299 C CA . ALA A 1 162 ? 18.089 -5.312 -29.727 1.00 68.06 162 ALA A CA 1
ATOM 1300 C C . ALA A 1 162 ? 18.865 -6.628 -29.877 1.00 68.06 162 ALA A C 1
ATOM 1302 O O . ALA A 1 162 ? 20.047 -6.646 -29.499 1.00 68.06 162 ALA A O 1
ATOM 1303 N N . PRO A 1 163 ? 18.222 -7.724 -30.333 1.00 66.50 163 PRO A N 1
ATOM 1304 C CA . PRO A 1 163 ? 18.939 -8.968 -30.573 1.00 66.50 163 PRO A CA 1
ATOM 1305 C C . PRO A 1 163 ? 20.183 -8.587 -31.361 1.00 66.50 163 PRO A C 1
ATOM 1307 O O . PRO A 1 163 ? 20.058 -7.917 -32.388 1.00 66.50 163 PRO A O 1
ATOM 1310 N N . ARG A 1 164 ? 21.368 -8.872 -30.793 1.00 62.41 164 ARG A N 1
ATOM 1311 C CA . ARG A 1 164 ? 22.645 -8.547 -31.431 1.00 62.41 164 ARG A CA 1
ATOM 1312 C C . ARG A 1 164 ? 22.492 -8.990 -32.873 1.00 62.41 164 ARG A C 1
ATOM 1314 O O . ARG A 1 164 ? 22.208 -10.170 -33.092 1.00 62.41 164 ARG A O 1
ATOM 1321 N N . ALA A 1 165 ? 22.581 -8.042 -33.808 1.00 63.34 165 ALA A N 1
ATOM 1322 C CA . ALA A 1 165 ? 22.572 -8.381 -35.217 1.00 63.34 165 ALA A CA 1
ATOM 1323 C C . ALA A 1 165 ? 23.557 -9.546 -35.384 1.00 63.34 165 ALA A C 1
ATOM 1325 O O . ALA A 1 165 ? 24.626 -9.499 -34.753 1.00 63.34 165 ALA A O 1
ATOM 1326 N N . PRO A 1 166 ? 23.187 -10.619 -36.111 1.00 62.12 166 PRO A N 1
ATOM 1327 C CA . PRO A 1 166 ? 24.152 -11.660 -36.418 1.00 62.12 166 PRO A CA 1
ATOM 1328 C C . PRO A 1 166 ? 25.404 -10.953 -36.930 1.00 62.12 166 PRO A C 1
ATOM 1330 O O . PRO A 1 166 ? 25.291 -9.991 -37.697 1.00 62.12 166 PRO A O 1
ATOM 1333 N N . ALA A 1 167 ? 26.565 -11.340 -36.394 1.00 67.06 167 ALA A N 1
ATOM 1334 C CA . ALA A 1 167 ? 27.837 -10.759 -36.798 1.00 67.06 167 ALA A CA 1
ATOM 1335 C C . ALA A 1 167 ? 27.855 -10.667 -38.332 1.00 67.06 167 ALA A C 1
ATOM 1337 O O . ALA A 1 167 ? 27.379 -11.620 -38.959 1.00 67.06 167 ALA A O 1
ATOM 1338 N N . PRO A 1 168 ? 28.318 -9.549 -38.929 1.00 56.97 168 PRO A N 1
ATOM 1339 C CA . PRO A 1 168 ? 28.419 -9.465 -40.376 1.00 56.97 168 PRO A CA 1
ATOM 1340 C C . PRO A 1 168 ? 29.173 -10.708 -40.837 1.00 56.97 168 PRO A C 1
ATOM 1342 O O . PRO A 1 168 ? 30.307 -10.947 -40.410 1.00 56.97 168 PRO A O 1
ATOM 1345 N N . LEU A 1 169 ? 28.477 -11.562 -41.592 1.00 61.88 169 LEU A N 1
ATOM 1346 C CA . LEU A 1 169 ? 29.105 -12.705 -42.229 1.00 61.88 169 LEU A CA 1
ATOM 1347 C C . LEU A 1 169 ? 30.256 -12.128 -43.060 1.00 61.88 169 LEU A C 1
ATOM 1349 O O . LEU A 1 169 ? 30.066 -11.081 -43.683 1.00 61.88 169 LEU A O 1
ATOM 1353 N N . PRO A 1 170 ? 31.452 -12.732 -43.029 1.00 62.12 170 PRO A N 1
ATOM 1354 C CA . PRO A 1 170 ? 32.533 -12.267 -43.880 1.00 62.12 170 PRO A CA 1
ATOM 1355 C C . PRO A 1 170 ? 32.032 -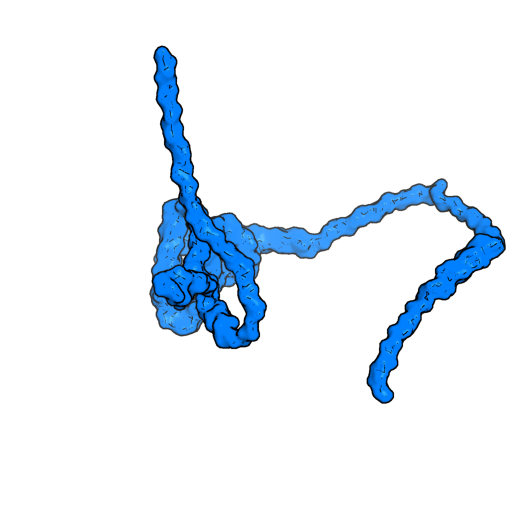12.256 -45.332 1.00 62.12 170 PRO A C 1
ATOM 1357 O O . PRO A 1 170 ? 31.384 -13.213 -45.759 1.00 62.12 170 PRO A O 1
ATOM 1360 N N . ASP A 1 171 ? 32.341 -11.193 -46.084 1.00 57.19 171 ASP A N 1
ATOM 1361 C CA . ASP A 1 171 ? 31.922 -10.994 -47.487 1.00 57.19 171 ASP A CA 1
ATOM 1362 C C . ASP A 1 171 ? 32.297 -12.173 -48.414 1.00 57.19 171 ASP A C 1
ATOM 1364 O O . ASP A 1 171 ? 31.826 -12.276 -49.542 1.00 57.19 171 ASP A O 1
ATOM 1368 N N . SER A 1 172 ? 33.103 -13.116 -47.922 1.00 57.25 172 SER A N 1
ATOM 1369 C CA . SER A 1 172 ? 33.480 -14.369 -48.570 1.00 57.25 172 SER A CA 1
ATOM 1370 C C . SER A 1 172 ? 32.369 -15.430 -48.666 1.00 57.25 172 SER A C 1
ATOM 1372 O O . SER A 1 172 ? 32.665 -16.544 -49.086 1.00 57.25 172 SER A O 1
ATOM 1374 N N . GLN A 1 173 ? 31.123 -15.140 -48.268 1.00 54.53 173 GLN A N 1
ATOM 1375 C CA . GLN A 1 173 ? 29.976 -16.060 -48.413 1.00 54.53 173 GLN A CA 1
ATOM 1376 C C . GLN A 1 173 ? 28.853 -15.561 -49.336 1.00 54.53 173 GLN A C 1
ATOM 1378 O O . GLN A 1 173 ? 27.824 -16.226 -49.451 1.00 54.53 173 GLN A O 1
ATOM 1383 N N . VAL A 1 174 ? 29.029 -14.425 -50.018 1.00 53.31 174 VAL A N 1
ATOM 1384 C CA . VAL A 1 174 ? 28.080 -13.985 -51.0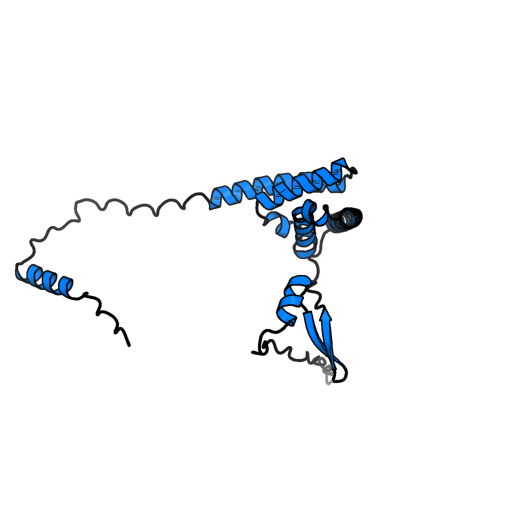50 1.00 53.31 174 VAL A CA 1
ATOM 1385 C C . VAL A 1 174 ? 28.519 -14.556 -52.400 1.00 53.31 174 VAL A C 1
ATOM 1387 O O . VAL A 1 174 ? 29.249 -13.919 -53.155 1.00 53.31 174 VAL A O 1
ATOM 1390 N N . GLU A 1 175 ? 28.085 -15.778 -52.707 1.00 52.28 175 GLU A N 1
ATOM 1391 C CA . GLU A 1 175 ? 28.162 -16.314 -54.069 1.00 52.28 175 GLU A CA 1
ATOM 1392 C C . GLU A 1 175 ? 27.075 -15.649 -54.923 1.00 52.28 175 GLU A C 1
ATOM 1394 O O . GLU A 1 175 ? 25.889 -15.961 -54.824 1.00 52.28 175 GLU A O 1
ATOM 1399 N N . VAL A 1 176 ? 27.479 -14.682 -55.748 1.00 55.25 176 VAL A N 1
ATOM 1400 C CA . VAL A 1 176 ? 26.632 -14.123 -56.807 1.00 55.25 176 VAL A CA 1
ATOM 1401 C C . VAL A 1 176 ? 26.681 -15.095 -57.982 1.00 55.25 176 VAL A C 1
AT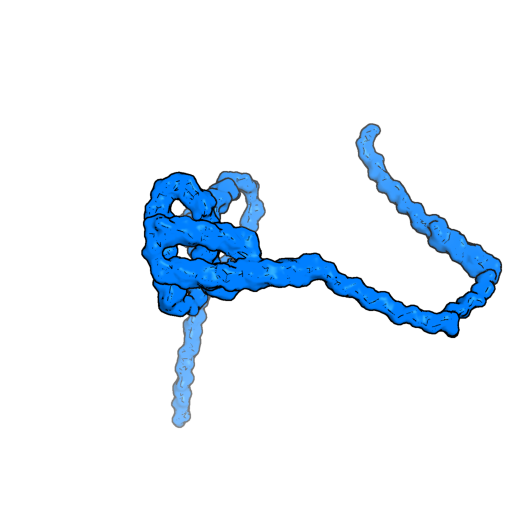OM 1403 O O . VAL A 1 176 ? 27.598 -15.046 -58.798 1.00 55.25 176 VAL A O 1
ATOM 1406 N N . SER A 1 177 ? 25.725 -16.017 -58.049 1.00 61.19 177 SER A N 1
ATOM 1407 C CA . SER A 1 177 ? 25.518 -16.835 -59.245 1.00 61.19 177 SER A CA 1
ATOM 1408 C C . SER A 1 177 ? 24.673 -16.052 -60.250 1.00 61.19 177 SER A C 1
ATOM 1410 O O . SER A 1 177 ? 23.616 -15.524 -59.900 1.00 61.19 177 SER A O 1
ATOM 1412 N N . GLU A 1 178 ? 25.138 -15.955 -61.495 1.00 61.59 178 GLU A N 1
ATOM 1413 C CA . GLU A 1 178 ? 24.338 -15.417 -62.596 1.00 61.59 178 GLU A CA 1
ATOM 1414 C C . GLU A 1 178 ? 23.106 -16.312 -62.789 1.00 61.59 178 GLU A C 1
ATOM 1416 O O . GLU A 1 178 ? 23.232 -17.492 -63.113 1.00 61.59 178 GLU A O 1
ATOM 1421 N N . ALA A 1 179 ? 21.916 -15.761 -62.538 1.00 69.06 179 ALA A N 1
ATOM 1422 C CA . ALA A 1 179 ? 20.667 -16.493 -62.694 1.00 69.06 179 ALA A CA 1
ATOM 1423 C C . ALA A 1 179 ? 20.423 -16.784 -64.176 1.00 69.06 179 ALA A C 1
ATOM 1425 O O . ALA A 1 179 ? 20.478 -15.890 -65.028 1.00 69.06 179 ALA A O 1
ATOM 1426 N N . THR A 1 180 ? 20.123 -18.039 -64.480 1.00 72.25 180 THR A N 1
ATOM 1427 C CA . THR A 1 180 ? 19.781 -18.436 -65.843 1.00 72.25 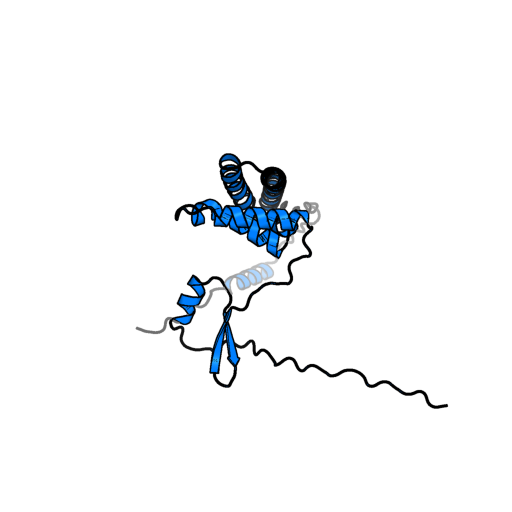180 THR A CA 1
ATOM 1428 C C . THR A 1 180 ? 18.410 -17.860 -66.239 1.00 72.25 180 THR A C 1
ATOM 1430 O O . THR A 1 180 ? 17.556 -17.617 -65.377 1.00 72.25 180 THR A O 1
ATOM 1433 N N . PRO A 1 181 ? 18.137 -17.646 -67.541 1.00 71.38 181 PRO A N 1
ATOM 1434 C CA . PRO A 1 181 ? 16.859 -17.090 -68.002 1.00 71.38 181 PRO A CA 1
ATOM 1435 C C . PRO A 1 181 ? 15.631 -17.889 -67.531 1.00 71.38 181 PRO A C 1
ATOM 1437 O O . PRO A 1 181 ? 14.552 -17.330 -67.330 1.00 71.38 181 PRO A O 1
ATOM 1440 N N . GLU A 1 182 ? 15.793 -19.197 -67.327 1.00 71.75 182 GLU A N 1
ATOM 1441 C CA . GLU A 1 182 ? 14.730 -20.083 -66.849 1.00 71.75 182 GLU A CA 1
ATOM 1442 C C . GLU A 1 182 ? 14.390 -19.854 -65.367 1.00 71.75 182 GLU A C 1
ATOM 1444 O O . GLU A 1 182 ? 13.211 -19.846 -64.999 1.00 71.75 182 GLU A O 1
ATOM 1449 N N . GLU A 1 183 ? 15.394 -19.594 -64.524 1.00 72.00 183 GLU A N 1
ATOM 1450 C CA . GLU A 1 183 ? 15.218 -19.291 -63.096 1.00 72.00 183 GLU A CA 1
ATOM 1451 C C . GLU A 1 183 ? 14.535 -17.934 -62.883 1.00 72.00 183 GLU A C 1
ATOM 1453 O O . GLU A 1 183 ? 13.694 -17.785 -61.988 1.00 72.00 183 GLU A O 1
ATOM 1458 N N . TYR A 1 184 ? 14.823 -16.963 -63.755 1.00 74.00 184 TYR A N 1
ATOM 1459 C CA . TYR A 1 184 ? 14.135 -15.674 -63.765 1.00 74.00 184 TYR A CA 1
ATOM 1460 C C . TYR A 1 184 ? 12.641 -15.841 -64.088 1.00 74.00 184 TYR A C 1
ATOM 1462 O O . TYR A 1 184 ? 11.785 -15.400 -63.320 1.00 74.00 184 TYR A O 1
ATOM 1470 N N . ALA A 1 185 ? 12.308 -16.579 -65.152 1.00 76.69 185 ALA A N 1
ATOM 1471 C CA . ALA A 1 185 ? 10.918 -16.820 -65.548 1.00 76.69 185 ALA A CA 1
ATOM 1472 C C . ALA A 1 185 ? 10.127 -17.658 -64.520 1.00 76.69 185 ALA A C 1
ATOM 1474 O O . ALA A 1 185 ? 8.900 -17.552 -64.415 1.00 76.69 185 ALA A O 1
ATOM 1475 N N . ALA A 1 186 ? 10.794 -18.548 -63.778 1.00 73.81 186 ALA A N 1
ATOM 1476 C CA . ALA A 1 186 ? 10.186 -19.270 -62.659 1.00 73.81 186 ALA A CA 1
ATOM 1477 C C . ALA A 1 186 ? 9.908 -18.338 -61.469 1.00 73.81 186 ALA A C 1
ATOM 1479 O O . ALA A 1 186 ? 8.833 -18.411 -60.864 1.00 73.81 186 ALA A O 1
ATOM 1480 N N . SER A 1 187 ? 10.837 -17.422 -61.184 1.00 76.44 187 SER A N 1
ATOM 1481 C CA . SER A 1 187 ? 10.680 -16.419 -60.134 1.00 76.44 187 SER A CA 1
ATOM 1482 C C . SER A 1 187 ? 9.505 -15.500 -60.440 1.00 76.44 187 SER A C 1
ATOM 1484 O O . SER A 1 187 ? 8.618 -15.398 -59.603 1.00 76.44 187 SER A O 1
ATOM 1486 N N . GLU A 1 188 ? 9.385 -14.949 -61.649 1.00 73.62 188 GLU A N 1
ATOM 1487 C CA . GLU A 1 188 ? 8.252 -14.084 -62.022 1.00 73.62 188 GLU A CA 1
ATOM 1488 C C . GLU A 1 188 ? 6.885 -14.750 -61.790 1.00 73.62 188 GLU A C 1
ATOM 1490 O O . GLU A 1 188 ? 5.964 -14.132 -61.256 1.00 73.62 188 GLU A O 1
ATOM 1495 N N . ARG A 1 189 ? 6.760 -16.048 -62.092 1.00 68.69 189 ARG A N 1
ATOM 1496 C CA . ARG A 1 189 ? 5.516 -16.808 -61.878 1.00 68.69 189 ARG A CA 1
ATOM 1497 C C . ARG A 1 189 ? 5.133 -16.953 -60.406 1.00 68.69 189 ARG A C 1
ATOM 1499 O O . ARG A 1 189 ? 3.945 -17.036 -60.099 1.00 68.69 189 ARG A O 1
ATOM 1506 N N . SER A 1 190 ? 6.106 -16.951 -59.496 1.00 68.31 190 SER A N 1
ATOM 1507 C CA . SER A 1 190 ? 5.844 -17.052 -58.055 1.00 68.31 190 SER A CA 1
ATOM 1508 C C . SER A 1 190 ? 5.297 -15.753 -57.443 1.00 68.31 190 SER A C 1
ATOM 1510 O O . SER A 1 190 ? 4.612 -15.805 -56.423 1.00 68.31 190 SER A O 1
ATOM 1512 N N . TRP A 1 191 ? 5.508 -14.600 -58.092 1.00 62.81 191 TRP A N 1
ATOM 1513 C CA . TRP A 1 191 ? 5.078 -13.285 -57.589 1.00 62.81 191 TRP A CA 1
ATOM 1514 C C . TRP A 1 191 ? 3.643 -12.932 -58.002 1.00 62.81 191 TRP A C 1
ATOM 1516 O O . TRP A 1 191 ? 3.006 -12.085 -57.381 1.00 62.81 191 TRP A O 1
ATOM 1526 N N . VAL A 1 192 ? 3.096 -13.613 -59.013 1.00 60.19 192 VAL A N 1
ATOM 1527 C CA . VAL A 1 192 ? 1.736 -13.367 -59.532 1.00 60.19 192 VAL A CA 1
ATOM 1528 C C . VAL A 1 192 ? 0.654 -14.106 -58.713 1.00 60.19 192 VAL A C 1
ATOM 1530 O O . VAL A 1 192 ? -0.540 -13.877 -58.892 1.00 60.19 192 VAL A O 1
ATOM 1533 N N . GLY A 1 193 ? 1.043 -14.971 -57.766 1.00 60.75 193 GLY A N 1
ATOM 1534 C CA . GLY A 1 193 ? 0.139 -15.885 -57.055 1.00 60.75 193 GLY A CA 1
ATOM 1535 C C . GLY A 1 193 ? -0.639 -15.335 -55.849 1.00 60.75 193 GLY A C 1
ATOM 1536 O O . GLY A 1 193 ? -1.483 -16.052 -55.318 1.00 60.75 193 GLY A O 1
ATOM 1537 N N . THR A 1 194 ? -0.411 -14.102 -55.391 1.00 55.78 194 THR A N 1
ATOM 1538 C CA . THR A 1 194 ? -1.086 -13.556 -54.193 1.00 55.78 194 THR A CA 1
ATOM 1539 C C . THR A 1 194 ? -1.925 -12.320 -54.500 1.00 55.78 194 THR A C 1
ATOM 1541 O O . THR A 1 194 ? -1.784 -11.272 -53.875 1.00 55.78 194 THR A O 1
ATOM 1544 N N . VAL A 1 195 ? -2.879 -12.451 -55.425 1.00 59.25 195 VAL A N 1
ATOM 1545 C CA . VAL A 1 195 ? -4.053 -11.566 -55.417 1.00 59.25 195 VAL A CA 1
ATOM 1546 C C . VAL A 1 195 ? -5.061 -12.153 -54.419 1.00 59.25 195 VAL A C 1
ATOM 1548 O O . VAL A 1 195 ? -5.629 -13.210 -54.701 1.00 59.25 195 VAL A O 1
ATOM 1551 N N . PRO A 1 196 ? -5.305 -11.539 -53.244 1.00 54.62 196 PRO A N 1
ATOM 1552 C CA . PRO A 1 196 ? -6.366 -11.999 -52.358 1.00 54.62 196 PRO A CA 1
ATOM 1553 C C . PRO A 1 196 ? -7.714 -11.837 -53.072 1.00 54.62 196 PRO A C 1
ATOM 1555 O O . PRO A 1 196 ? -8.093 -10.728 -53.456 1.00 54.62 196 PRO A O 1
ATOM 1558 N N . GLN A 1 197 ? -8.434 -12.946 -53.273 1.00 55.09 197 GLN A N 1
ATOM 1559 C CA . GLN A 1 197 ? -9.803 -12.913 -53.787 1.00 55.09 197 GLN 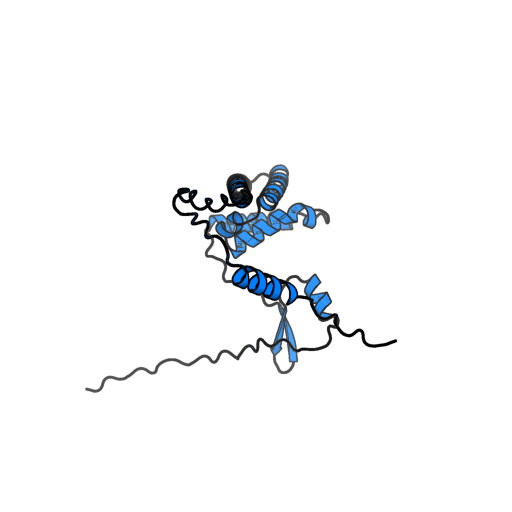A CA 1
ATOM 1560 C C . GLN A 1 197 ? -10.652 -12.002 -52.890 1.00 55.09 197 GLN A C 1
ATOM 1562 O O . GLN A 1 197 ? -10.723 -12.194 -51.675 1.00 55.09 197 GLN A O 1
ATOM 1567 N N . LYS A 1 198 ? -11.288 -10.993 -53.497 1.00 55.34 198 LYS A N 1
ATOM 1568 C CA . LYS A 1 198 ? -12.292 -10.158 -52.830 1.00 55.34 198 LYS A CA 1
ATOM 1569 C C . LYS A 1 198 ? -13.397 -11.056 -52.261 1.00 55.34 198 LYS A C 1
ATOM 1571 O O . LYS A 1 198 ? -13.957 -11.881 -52.978 1.00 55.34 198 LYS A O 1
ATOM 1576 N N . LEU A 1 199 ? -13.693 -10.866 -50.977 1.00 58.25 199 LEU A N 1
ATOM 1577 C CA . LEU A 1 199 ? -14.821 -11.474 -50.268 1.00 58.25 199 LEU A CA 1
ATOM 1578 C C . LEU A 1 199 ? -16.153 -11.114 -50.959 1.00 58.25 199 LEU A C 1
ATOM 1580 O O . LEU A 1 199 ? -16.304 -9.967 -51.390 1.00 58.25 199 LEU A O 1
ATOM 1584 N N . PRO A 1 200 ? -17.122 -12.045 -51.045 1.00 56.56 200 PRO A N 1
ATOM 1585 C CA . PRO A 1 200 ? -18.440 -11.756 -51.596 1.00 56.56 200 PRO A CA 1
ATOM 1586 C C . PRO A 1 200 ? -19.187 -10.768 -50.692 1.00 56.56 200 PRO A C 1
ATOM 1588 O O . PRO A 1 200 ? -19.385 -11.013 -49.503 1.00 56.56 200 PRO A O 1
ATOM 1591 N N . THR A 1 201 ? -19.592 -9.634 -51.259 1.00 57.16 201 THR A N 1
ATOM 1592 C CA . THR A 1 201 ? -20.585 -8.740 -50.659 1.00 57.16 201 THR A CA 1
ATOM 1593 C C . THR A 1 201 ? -21.973 -9.284 -50.977 1.00 57.16 201 THR A C 1
ATOM 1595 O O . THR A 1 201 ? -22.440 -9.152 -52.108 1.00 57.16 201 THR A O 1
ATOM 1598 N N . ASP A 1 202 ? -22.616 -9.900 -49.988 1.00 53.94 202 ASP A N 1
ATOM 1599 C CA . ASP A 1 202 ? -24.051 -10.177 -50.023 1.00 53.94 202 ASP A CA 1
ATOM 1600 C C . ASP A 1 202 ? -24.843 -8.865 -49.885 1.00 53.94 202 ASP A C 1
ATOM 1602 O O . ASP A 1 202 ? -24.665 -8.124 -48.918 1.00 53.94 202 ASP A O 1
ATOM 1606 N N . GLY A 1 203 ? -25.746 -8.635 -50.842 1.00 50.34 203 GLY A N 1
ATOM 1607 C CA . GLY A 1 203 ? -27.077 -8.066 -50.619 1.00 50.34 203 GLY A CA 1
ATOM 1608 C C . GLY A 1 203 ? -27.215 -6.563 -50.362 1.00 50.34 203 GLY A C 1
ATOM 1609 O O . GLY A 1 203 ? -27.125 -6.113 -49.220 1.00 50.34 203 GLY A O 1
ATOM 1610 N N . SER A 1 204 ? -27.630 -5.822 -51.394 1.00 39.66 204 SER A N 1
ATOM 1611 C CA . SER A 1 204 ? -28.877 -5.021 -51.420 1.00 39.66 204 SER A CA 1
ATOM 1612 C C . SER A 1 204 ? -29.149 -4.498 -52.826 1.00 39.66 204 SER A C 1
ATOM 1614 O O . SER A 1 204 ? -28.196 -3.979 -53.445 1.00 39.66 204 SER A O 1
#

Secondary structure (DSSP, 8-state):
-PPP-----------------------THHHHHHHH-S-EEEEEETTEEEEEE-----------HHHHHHHHHHHHHHHH---TTHHHHTHHHHHHHHHHHHHHHHHHHTS-HHHHHHHHHHHHHHHHHS--HHHHHHHHHHHHHHHHHHHHHHHHHSPPP---------GGG-------HHHHHHHHHHHTT--PPPPP----

Foldseek 3Di:
DDDDDDDDDDDPDDPPPPPDDDPDDDPDVVVVCVVPVFDWDFDQDPNDTDTDGPPPPPPWDPEPPLLVVLLVVLVVLLVVPPDPVSCVQQVLLVVLSVQCRHPNPVSLLPDALVSLVSNLVNLVVSCVVPNDPSSVVVNVSSVVSSVVNVVVVVVVPPPDDPPPDPDPDPPVPPDPDDDDPVNVVVVVVVVVPDPPPDDDDDDD

Radius of gyration: 32.18 Å; chains: 1; bounding box: 68×79×86 Å

Sequence (204 aa):
MPKPRLSAQSQRRRPAQERRAPKGKGGLLRWMKGLLRRPLALQRRNGRWHLVLVDRRRPAAQLSLETQALCEELRERLLSQTHEAAGHALRHLVRVHDTLTQDGWPGVEALPSRTLGKALLQAQMLQDEQRSDALDDLLHRLRVMQVAAELREERSARPAPAPRAPAPLPDSQVEVSEATPEEYAASERSWVGTVPQKLPTDGS